Protein 5VAP (pdb70)

Radius of gyration: 19.59 Å; Cα contacts (8 Å, |Δi|>4): 249; chains: 4; bounding box: 60×43×43 Å

GO terms:
  GO:0042802 identical protein binding (F, IPI)

Foldseek 3Di:
DDPVVLLVVLVVVLPDDCVDDDPVVLLVLLVSLLVLLLLADPVCLLVLLVQLCVVLVHDPVCSVVSSVLSVCSNVDDPCPSSVVCSVPDDPVVSVSSSSSNSNCSVVDDRD/DDDDDDDDDDDD/DDPVVLLVVLVVPLPDDCVDPDPVVLLVLLVSLLVLLLLADPVCLLVLLVQLCVVVVHDPVCSVVLSVLSVCSNVDDPCPSSVVCSVPDDPVVSSSSSNSNSNVSVVDDRYD/DDDDDDDDDDD

CATH classification: 1.20.120.1160

Structure (mmCIF, N/CA/C/O backbone):
data_5VAP
#
_entry.id   5VAP
#
_cell.length_a   48.461
_cell.length_b   55.078
_cell.length_c   114.621
_cell.angle_alpha   90.000
_cell.angle_beta   90.000
_cell.angle_gamma   90.000
#
_symmetry.space_group_name_H-M   'P 21 21 21'
#
loop_
_entity.id
_entity.type
_entity.pdbx_description
1 polymer 'Minor nucleoprotein VP30'
2 polymer NP
3 water water
#
loop_
_atom_site.group_PDB
_atom_site.id
_atom_site.type_symbol
_atom_site.label_atom_id
_atom_site.label_alt_id
_atom_site.label_comp_id
_atom_site.label_asym_id
_atom_site.label_entity_id
_atom_site.label_seq_id
_atom_site.pdbx_PDB_ins_code
_atom_site.Cartn_x
_atom_site.Cartn_y
_atom_site.Cartn_z
_atom_site.occupancy
_atom_site.B_iso_or_equiv
_atom_site.auth_seq_id
_atom_site.auth_comp_id
_atom_site.auth_asym_id
_atom_site.auth_atom_id
_atom_site.pdbx_PDB_model_num
ATOM 1 N N . ILE A 1 1 ? 64.383 -9.178 141.080 1.00 41.23 142 ILE A N 1
ATOM 2 C CA . ILE A 1 1 ? 63.777 -7.838 141.390 1.00 42.51 142 ILE A CA 1
ATOM 3 C C . ILE A 1 1 ? 63.886 -7.528 142.904 1.00 32.05 142 ILE A C 1
ATOM 4 O O . ILE A 1 1 ? 62.892 -7.285 143.602 1.00 30.39 142 ILE A O 1
ATOM 9 N N . THR A 1 2 ? 65.123 -7.565 143.379 1.00 27.67 143 THR A N 1
ATOM 10 C CA . THR A 1 2 ? 65.448 -7.302 144.773 1.00 28.13 143 THR A CA 1
ATOM 11 C C . THR A 1 2 ? 65.770 -5.823 144.955 1.00 25.50 143 THR A C 1
ATOM 12 O O . THR A 1 2 ? 66.015 -5.107 143.984 1.00 22.51 143 THR A O 1
ATOM 16 N N . LEU A 1 3 ? 65.805 -5.387 146.210 1.00 22.38 144 LEU A N 1
ATOM 17 C CA . LEU A 1 3 ? 66.158 -4.012 146.513 1.00 24.27 144 LEU A CA 1
ATOM 18 C C . LEU A 1 3 ? 67.523 -3.665 145.933 1.00 24.16 144 LEU A C 1
ATOM 19 O O . LEU A 1 3 ? 67.700 -2.616 145.328 1.00 20.00 144 LEU A O 1
ATOM 24 N N . LEU A 1 4 ? 68.468 -4.580 146.086 1.00 23.08 145 LEU A N 1
ATOM 25 C CA . LEU A 1 4 ? 69.821 -4.359 145.607 1.00 28.29 145 LEU A CA 1
ATOM 26 C C . LEU A 1 4 ? 69.867 -4.222 144.087 1.00 24.47 145 LEU A C 1
ATOM 27 O O . LEU A 1 4 ? 70.493 -3.293 143.564 1.00 23.56 145 LEU A O 1
ATOM 32 N N . THR A 1 5 ? 69.170 -5.101 143.376 1.00 22.74 146 THR A N 1
ATOM 33 C CA . THR A 1 5 ? 69.157 -5.043 141.902 1.00 24.94 146 THR A CA 1
ATOM 34 C C . THR A 1 5 ? 68.476 -3.774 141.418 1.00 20.48 146 THR A C 1
ATOM 35 O O . THR A 1 5 ? 68.935 -3.148 140.463 1.00 19.84 146 THR A O 1
ATOM 39 N N . LEU A 1 6 ? 67.397 -3.392 142.083 1.00 17.91 147 LEU A N 1
ATOM 40 C CA . LEU A 1 6 ? 66.687 -2.158 141.742 1.00 20.48 147 LEU A CA 1
ATOM 41 C C . LEU A 1 6 ? 67.584 -0.932 141.832 1.00 18.23 147 LEU A C 1
ATOM 42 O O . LEU A 1 6 ? 67.624 -0.122 140.916 1.00 17.29 147 LEU A O 1
ATOM 47 N N . ILE A 1 7 ? 68.315 -0.811 142.939 1.00 19.75 148 ILE A N 1
ATOM 48 C CA . ILE A 1 7 ? 69.183 0.344 143.152 1.00 22.08 148 ILE A CA 1
ATOM 49 C C . ILE A 1 7 ? 70.348 0.351 142.166 1.00 20.58 148 ILE A C 1
ATOM 50 O O . ILE A 1 7 ? 70.662 1.405 141.613 1.00 20.80 148 ILE A O 1
ATOM 55 N N . LYS A 1 8 ? 70.981 -0.805 141.949 1.00 21.84 149 LYS A N 1
ATOM 56 C CA . LYS A 1 8 ? 72.092 -0.885 141.001 1.00 24.84 149 LYS A CA 1
ATOM 57 C C . LYS A 1 8 ? 71.645 -0.560 139.569 1.00 21.25 149 LYS A C 1
ATOM 58 O O . LYS A 1 8 ? 72.348 0.141 138.824 1.00 20.21 149 LYS A O 1
ATOM 64 N N . THR A 1 9 ? 70.467 -1.058 139.197 1.00 19.01 150 THR A N 1
ATOM 65 C CA . THR A 1 9 ? 69.909 -0.794 137.882 1.00 17.91 150 THR A CA 1
ATOM 66 C C . THR A 1 9 ? 69.586 0.700 137.716 1.00 16.53 150 THR A C 1
ATOM 67 O O . THR A 1 9 ? 69.946 1.296 136.703 1.00 16.32 150 THR A O 1
ATOM 71 N N . ALA A 1 10 ? 68.966 1.302 138.725 1.00 14.99 151 ALA A N 1
ATOM 72 C CA . ALA A 1 10 ? 68.674 2.750 138.694 1.00 15.03 151 ALA A CA 1
ATOM 73 C C . ALA A 1 10 ? 69.951 3.581 138.606 1.00 16.93 151 ALA A C 1
ATOM 74 O O . ALA A 1 10 ? 70.017 4.529 137.819 1.00 16.53 151 ALA A O 1
ATOM 76 N N . GLU A 1 11 ? 70.969 3.227 139.398 1.00 19.91 152 GLU A N 1
ATOM 77 C CA . GLU A 1 11 ? 72.272 3.928 139.299 1.00 22.08 152 GLU A CA 1
ATOM 78 C C . GLU A 1 11 ? 72.869 3.861 137.899 1.00 22.76 152 GLU A C 1
ATOM 79 O O . GLU A 1 11 ? 73.394 4.869 137.387 1.00 23.55 152 GLU A O 1
ATOM 85 N N . HIS A 1 12 ? 72.824 2.668 137.300 1.00 20.18 153 HIS A N 1
ATOM 86 C CA . HIS A 1 12 ? 73.380 2.478 135.973 1.00 21.01 153 HIS A CA 1
ATOM 87 C C . HIS A 1 12 ? 72.662 3.360 134.938 1.00 21.08 153 HIS A C 1
ATOM 88 O O . HIS A 1 12 ? 73.308 4.088 134.172 1.00 21.98 153 HIS A O 1
ATOM 95 N N . TRP A 1 13 ? 71.343 3.299 134.929 1.00 17.64 154 TRP A N 1
ATOM 96 C CA . TRP A 1 13 ? 70.566 4.002 133.902 1.00 17.24 154 TRP A CA 1
ATOM 97 C C . TRP A 1 13 ? 70.370 5.491 134.146 1.00 16.79 154 TRP A C 1
ATOM 98 O O . TRP A 1 13 ? 70.190 6.237 133.161 1.00 17.27 154 TRP A O 1
ATOM 109 N N . ALA A 1 14 ? 70.487 5.946 135.410 1.00 14.77 155 ALA A N 1
ATOM 110 C CA . ALA A 1 14 ? 70.489 7.381 135.720 1.00 14.68 155 ALA A CA 1
ATOM 111 C C . ALA A 1 14 ? 71.580 8.160 134.938 1.00 17.18 155 ALA A C 1
ATOM 112 O O . ALA A 1 14 ? 71.346 9.271 134.466 1.00 14.75 155 ALA A O 1
ATOM 114 N N . ARG A 1 15 ? 72.709 7.490 134.720 1.00 16.25 156 ARG A N 1
ATOM 115 C CA . ARG A 1 15 ? 73.864 8.058 134.072 1.00 19.82 156 ARG A CA 1
ATOM 116 C C . ARG A 1 15 ? 74.014 7.761 132.573 1.00 20.83 156 ARG A C 1
ATOM 117 O O . ARG A 1 15 ? 75.020 8.133 131.963 1.00 18.76 156 ARG A O 1
ATOM 125 N N . GLN A 1 16 ? 73.019 7.147 131.962 1.00 17.59 157 GLN A N 1
ATOM 126 C CA . GLN A 1 16 ? 73.014 6.875 130.523 1.00 17.98 157 GLN A CA 1
ATOM 127 C C . GLN A 1 16 ? 72.290 7.934 129.710 1.00 19.16 157 GLN A C 1
ATOM 128 O O . GLN A 1 16 ? 71.330 8.571 130.189 1.00 18.50 157 GLN A O 1
ATOM 134 N N . ASP A 1 17 ? 72.766 8.120 128.482 1.00 19.89 158 ASP A N 1
ATOM 135 C CA . ASP A 1 17 ? 72.037 8.840 127.455 1.00 20.81 158 ASP A CA 1
ATOM 136 C C . ASP A 1 17 ? 71.012 7.858 126.873 1.00 21.02 158 ASP A C 1
ATOM 137 O O . ASP A 1 17 ? 71.380 6.871 126.244 1.00 18.00 158 ASP A O 1
ATOM 142 N N . ILE A 1 18 ? 69.728 8.127 127.084 1.00 20.15 159 ILE A N 1
ATOM 143 C CA . ILE A 1 18 ? 68.661 7.210 126.659 1.00 18.99 159 ILE A CA 1
ATOM 144 C C . ILE A 1 18 ? 67.850 7.759 125.511 1.00 19.72 159 ILE A C 1
ATOM 145 O O . ILE A 1 18 ? 66.860 7.150 125.107 1.00 18.36 159 ILE A O 1
ATOM 150 N N . ARG A 1 19 ? 68.324 8.868 124.942 1.00 24.38 160 ARG A N 1
ATOM 151 C CA . ARG A 1 19 ? 67.632 9.563 123.847 1.00 25.21 160 ARG A CA 1
ATOM 152 C C . ARG A 1 19 ? 67.386 8.643 122.657 1.00 34.21 160 ARG A C 1
ATOM 153 O O . ARG A 1 19 ? 66.313 8.731 122.021 1.00 31.48 160 ARG A O 1
ATOM 161 N N . THR A 1 20 ? 68.341 7.739 122.374 1.00 26.90 161 THR A N 1
ATOM 162 C CA . THR A 1 20 ? 68.199 6.797 121.245 1.00 28.20 161 THR A CA 1
ATOM 163 C C . THR A 1 20 ? 67.980 5.339 121.624 1.00 30.15 161 THR A C 1
ATOM 164 O O . THR A 1 20 ? 68.083 4.474 120.749 1.00 25.24 161 THR A O 1
ATOM 168 N N . ILE A 1 21 ? 67.635 5.015 122.874 1.00 24.96 162 ILE A N 1
ATOM 169 C CA . ILE A 1 21 ? 67.488 3.593 123.203 1.00 25.54 162 ILE A CA 1
ATOM 170 C C . ILE A 1 21 ? 66.234 2.968 122.589 1.00 23.42 162 ILE A C 1
ATOM 171 O O . ILE A 1 21 ? 65.285 3.653 122.187 1.00 21.64 162 ILE A O 1
ATOM 176 N N . GLU A 1 22 ? 66.300 1.647 122.510 1.00 20.81 163 GLU A N 1
ATOM 177 C CA . GLU A 1 22 ? 65.264 0.783 121.984 1.00 27.71 163 GLU A CA 1
ATOM 178 C C . GLU A 1 22 ? 64.007 0.839 122.875 1.00 23.65 163 GLU A C 1
ATOM 179 O O . GLU A 1 22 ? 64.118 0.912 124.109 1.00 20.78 163 GLU A O 1
ATOM 185 N N . ASP A 1 23 ? 62.832 0.816 122.234 1.00 23.69 164 ASP A N 1
ATOM 186 C CA . ASP A 1 23 ? 61.533 0.828 122.955 1.00 24.36 164 ASP A CA 1
ATOM 187 C C . ASP A 1 23 ? 61.387 -0.213 124.058 1.00 21.91 164 ASP A C 1
ATOM 188 O O . ASP A 1 23 ? 60.856 0.108 125.124 1.00 21.47 164 ASP A O 1
ATOM 193 N N . SER A 1 24 ? 61.810 -1.446 123.791 1.00 24.51 165 SER A N 1
ATOM 194 C CA . SER A 1 24 ? 61.738 -2.514 124.786 1.00 26.49 165 SER A CA 1
ATOM 195 C C . SER A 1 24 ? 62.477 -2.127 126.078 1.00 25.11 165 SER A C 1
ATOM 196 O O . SER A 1 24 ? 61.986 -2.380 127.169 1.00 23.28 165 SER A O 1
ATOM 199 N N . LYS A 1 25 ? 63.645 -1.505 125.934 1.00 23.39 166 LYS A N 1
ATOM 200 C CA . LYS A 1 25 ? 64.422 -1.067 127.085 1.00 21.42 166 LYS A CA 1
ATOM 201 C C . LYS A 1 25 ? 63.765 0.145 127.747 1.00 18.79 166 LYS A C 1
ATOM 202 O O . LYS A 1 25 ? 63.683 0.207 128.991 1.00 17.10 166 LYS A O 1
ATOM 208 N N . LEU A 1 26 ? 63.262 1.086 126.931 1.00 17.43 167 LEU A N 1
ATOM 209 C CA . LEU A 1 26 ? 62.556 2.242 127.483 1.00 16.37 167 LEU A CA 1
ATOM 210 C C . LEU A 1 26 ? 61.321 1.822 128.303 1.00 15.75 167 LEU A C 1
ATOM 211 O O . LEU A 1 26 ? 61.055 2.380 129.357 1.00 13.62 167 LEU A O 1
ATOM 216 N N . ARG A 1 27 ? 60.596 0.831 127.798 1.00 16.04 168 ARG A N 1
ATOM 217 C CA . ARG A 1 27 ? 59.431 0.267 128.483 1.00 15.67 168 ARG A CA 1
ATOM 218 C C . ARG A 1 27 ? 59.803 -0.354 129.823 1.00 15.22 168 ARG A C 1
ATOM 219 O O . ARG A 1 27 ? 59.069 -0.210 130.797 1.00 15.80 168 ARG A O 1
ATOM 227 N N . ALA A 1 28 ? 60.932 -1.042 129.860 1.00 15.57 169 ALA A N 1
ATOM 228 C CA . ALA A 1 28 ? 61.419 -1.667 131.082 1.00 15.73 169 ALA A CA 1
ATOM 229 C C . ALA A 1 28 ? 61.865 -0.598 132.072 1.00 14.92 169 ALA A C 1
ATOM 230 O O . ALA A 1 28 ? 61.663 -0.770 133.283 1.00 14.51 169 ALA A O 1
ATOM 232 N N . LEU A 1 29 ? 62.456 0.504 131.574 1.00 13.53 170 LEU A N 1
ATOM 233 C CA . LEU A 1 29 ? 62.817 1.618 132.453 1.00 13.40 170 LEU A CA 1
ATOM 234 C C . LEU A 1 29 ? 61.578 2.268 133.061 1.00 12.89 170 LEU A C 1
ATOM 235 O O . LEU A 1 29 ? 61.609 2.711 134.209 1.00 12.34 170 LEU A O 1
ATOM 240 N N . LEU A 1 30 ? 60.492 2.332 132.306 1.00 11.30 171 LEU A N 1
ATOM 241 C CA . LEU A 1 30 ? 59.251 2.851 132.893 1.00 12.12 171 LEU A CA 1
ATOM 242 C C . LEU A 1 30 ? 58.803 1.969 134.061 1.00 11.62 171 LEU A C 1
ATOM 243 O O . LEU A 1 30 ? 58.419 2.489 135.117 1.00 11.49 171 LEU A O 1
ATOM 248 N N . THR A 1 31 ? 58.830 0.649 133.865 1.00 11.81 172 THR A N 1
ATOM 249 C CA . THR A 1 31 ? 58.520 -0.296 134.948 1.00 12.98 172 THR A CA 1
ATOM 250 C C . THR A 1 31 ? 59.438 -0.082 136.157 1.00 13.18 172 THR A C 1
ATOM 251 O O . THR A 1 31 ? 58.975 -0.081 137.290 1.00 12.55 172 THR A O 1
ATOM 255 N N . LEU A 1 32 ? 60.736 0.092 135.901 1.00 13.24 173 LEU A N 1
ATOM 256 C CA . LEU A 1 32 ? 61.702 0.383 136.947 1.00 14.17 173 LEU A CA 1
ATOM 257 C C . LEU A 1 32 ? 61.296 1.624 137.748 1.00 13.36 173 LEU A C 1
ATOM 258 O O . LEU A 1 32 ? 61.316 1.592 138.991 1.00 12.78 173 LEU A O 1
ATOM 263 N N . CYS A 1 33 ? 60.929 2.704 137.046 1.00 12.26 174 CYS A N 1
ATOM 264 C CA . CYS A 1 33 ? 60.471 3.897 137.725 1.00 12.17 174 CYS A CA 1
ATOM 265 C C . CYS A 1 33 ? 59.214 3.635 138.565 1.00 11.60 174 CYS A C 1
ATOM 266 O O . CYS A 1 33 ? 59.086 4.155 139.668 1.00 11.71 174 CYS A O 1
ATOM 269 N N . ALA A 1 34 ? 58.282 2.854 138.026 1.00 11.26 175 ALA A N 1
ATOM 270 C CA . ALA A 1 34 ? 57.042 2.559 138.757 1.00 11.71 175 ALA A CA 1
ATOM 271 C C . ALA A 1 34 ? 57.347 1.802 140.079 1.00 11.92 175 ALA A C 1
ATOM 272 O O . ALA A 1 34 ? 56.842 2.159 141.149 1.00 11.30 175 ALA A O 1
ATOM 274 N N . VAL A 1 35 ? 58.180 0.775 139.970 1.00 12.14 176 VAL A N 1
ATOM 275 C CA . VAL A 1 35 ? 58.582 -0.010 141.136 1.00 13.36 176 VAL A CA 1
ATOM 276 C C . VAL A 1 35 ? 59.296 0.876 142.164 1.00 12.84 176 VAL A C 1
ATOM 277 O O . VAL A 1 35 ? 59.015 0.800 143.365 1.00 13.09 176 VAL A O 1
ATOM 281 N N A MET A 1 36 ? 60.198 1.731 141.689 0.50 15.12 177 MET A N 1
ATOM 282 N N B MET A 1 36 ? 60.200 1.730 141.688 0.50 15.36 177 MET A N 1
ATOM 283 C CA A MET A 1 36 ? 60.949 2.599 142.579 0.50 15.89 177 MET A CA 1
ATOM 284 C CA B MET A 1 36 ? 60.958 2.599 142.574 0.50 16.37 177 MET A CA 1
ATOM 285 C C A MET A 1 36 ? 60.084 3.676 143.242 0.50 14.95 177 MET A C 1
ATOM 286 C C B MET A 1 36 ? 60.085 3.676 143.239 0.50 15.70 177 MET A C 1
ATOM 287 O O A MET A 1 36 ? 60.323 4.027 144.397 0.50 15.04 177 MET A O 1
ATOM 288 O O B MET A 1 36 ? 60.322 4.027 144.396 0.50 15.73 177 MET A O 1
ATOM 297 N N A THR A 1 37 ? 59.082 4.184 142.534 0.50 14.19 178 THR A N 1
ATOM 298 N N B THR A 1 37 ? 59.079 4.184 142.530 0.50 15.24 178 THR A N 1
ATOM 299 C CA A THR A 1 37 ? 58.139 5.126 143.136 0.50 14.59 178 THR A CA 1
ATOM 300 C CA B THR A 1 37 ? 58.136 5.126 143.138 0.50 16.10 178 THR A CA 1
ATOM 301 C C A THR A 1 37 ? 57.431 4.507 144.344 0.50 15.08 178 THR A C 1
ATOM 302 C C B THR A 1 37 ? 57.434 4.507 144.346 0.50 15.99 178 THR A C 1
ATOM 303 O O A THR A 1 37 ? 57.178 5.191 145.331 0.50 15.78 178 THR A O 1
ATOM 304 O O B THR A 1 37 ? 57.178 5.191 145.331 0.50 16.62 178 THR A O 1
ATOM 311 N N . ARG A 1 38 ? 57.154 3.210 144.270 1.00 14.99 179 ARG A N 1
ATOM 312 C CA . ARG A 1 38 ? 56.501 2.473 145.362 1.00 15.80 179 ARG A C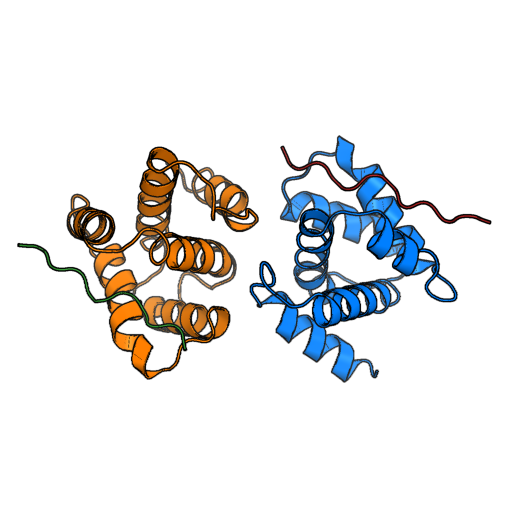A 1
ATOM 313 C C . ARG A 1 38 ? 57.434 2.189 146.548 1.00 16.44 179 ARG A C 1
ATOM 314 O O . ARG A 1 38 ? 56.966 1.710 147.580 1.00 17.30 179 ARG A O 1
ATOM 322 N N . LYS A 1 39 ? 58.722 2.512 146.421 1.00 15.81 180 LYS A N 1
ATOM 323 C CA . LYS A 1 39 ? 59.639 2.542 147.561 1.00 16.83 180 LYS A CA 1
ATOM 324 C C . LYS A 1 39 ? 59.620 3.863 148.342 1.00 17.86 180 LYS A C 1
ATOM 325 O O . LYS A 1 39 ? 60.378 4.012 149.306 1.00 18.37 180 LYS A O 1
ATOM 331 N N . PHE A 1 40 ? 58.784 4.810 147.928 1.00 16.66 181 PHE A N 1
ATOM 332 C CA . PHE A 1 40 ? 58.569 6.061 148.649 1.00 18.07 181 PHE A CA 1
ATOM 333 C C . PHE A 1 40 ? 57.235 5.966 149.376 1.00 18.72 181 PHE A C 1
ATOM 334 O O . PHE A 1 40 ? 56.293 5.402 148.855 1.00 20.25 181 PHE A O 1
ATOM 342 N N . SER A 1 41 ? 57.164 6.480 150.597 1.00 20.64 182 SER A N 1
ATOM 343 C CA . SER A 1 41 ? 55.877 6.598 151.274 1.00 24.50 182 SER A CA 1
ATOM 344 C C . SER A 1 41 ? 55.049 7.694 150.592 1.00 25.80 182 SER A C 1
ATOM 345 O O . SER A 1 41 ? 55.625 8.630 149.990 1.00 23.11 182 SER A O 1
ATOM 348 N N . LYS A 1 42 ? 53.717 7.591 150.684 1.00 26.09 183 LYS A N 1
ATOM 349 C CA . LYS A 1 42 ? 52.814 8.636 150.174 1.00 27.80 183 LYS A CA 1
ATOM 350 C C . LYS A 1 42 ? 53.213 10.034 150.623 1.00 27.92 183 LYS A C 1
ATOM 351 O O . LYS A 1 42 ? 53.065 10.997 149.856 1.00 24.06 183 LYS A O 1
ATOM 357 N N . SER A 1 43 ? 53.684 10.133 151.869 1.00 27.23 184 SER A N 1
ATOM 358 C CA . SER A 1 43 ? 54.076 11.407 152.451 1.00 29.75 184 SER A CA 1
ATOM 359 C C . SER A 1 43 ? 55.208 12.115 151.703 1.00 25.90 184 SER A C 1
ATOM 360 O O . SER A 1 43 ? 55.353 13.332 151.851 1.00 25.94 184 SER A O 1
ATOM 363 N N . GLN A 1 44 ? 56.008 11.364 150.935 1.00 20.33 185 GLN A N 1
ATOM 364 C CA . GLN A 1 44 ? 57.158 11.905 150.232 1.00 20.31 185 GLN A CA 1
ATOM 365 C C . GLN A 1 44 ? 56.882 12.244 148.781 1.00 18.68 185 GLN A C 1
ATOM 366 O O . GLN A 1 44 ? 57.764 12.780 148.126 1.00 16.43 185 GLN A O 1
ATOM 372 N N . LEU A 1 45 ? 55.673 11.967 148.294 1.00 18.64 186 LEU A N 1
ATOM 373 C CA . LEU A 1 45 ? 55.380 12.169 146.863 1.00 18.58 186 LEU A CA 1
ATOM 374 C C . LEU A 1 45 ? 55.391 13.653 146.495 1.00 18.59 186 LEU A C 1
ATOM 375 O O . LEU A 1 45 ? 55.847 14.004 145.399 1.00 16.48 186 LEU A O 1
ATOM 380 N N . SER A 1 46 ? 54.913 14.518 147.392 1.00 21.01 187 SER A N 1
ATOM 381 C CA . SER A 1 46 ? 54.941 15.953 147.139 1.00 22.05 187 SER A CA 1
ATOM 382 C C . SER A 1 46 ? 56.400 16.451 146.997 1.00 20.15 187 SER A C 1
ATOM 383 O O . SER A 1 46 ? 56.718 17.234 146.103 1.00 18.28 187 SER A O 1
ATOM 386 N N . LEU A 1 47 ? 57.290 15.928 147.839 1.00 19.97 188 LEU A N 1
ATOM 387 C CA . LEU A 1 47 ? 58.715 16.266 147.768 1.00 19.75 188 LEU A CA 1
ATOM 388 C C . LEU A 1 47 ? 59.340 15.731 146.484 1.00 18.21 188 LEU A C 1
ATOM 389 O O . LEU A 1 47 ? 60.130 16.417 145.847 1.00 16.55 188 LEU A O 1
ATOM 394 N N . LEU A 1 48 ? 58.981 14.512 146.105 1.00 17.40 189 LEU A N 1
ATOM 395 C CA . LEU A 1 48 ? 59.470 13.927 144.871 1.00 17.94 189 LEU A CA 1
ATOM 396 C C . LEU A 1 48 ? 59.052 14.815 143.680 1.00 16.92 189 LEU A C 1
ATOM 397 O O . LEU A 1 48 ? 59.860 15.121 142.827 1.00 16.54 189 LEU A O 1
ATOM 402 N N . CYS A 1 49 ? 57.788 15.209 143.633 1.00 16.44 190 CYS A N 1
ATOM 403 C CA . CYS A 1 49 ? 57.293 16.133 142.602 1.00 17.26 190 CYS A CA 1
ATOM 404 C C . CYS A 1 49 ? 58.047 17.467 142.592 1.00 17.62 190 CYS A C 1
ATOM 405 O O . CYS A 1 49 ? 58.507 17.910 141.537 1.00 18.40 190 CYS A O 1
ATOM 408 N N . GLU A 1 50 ? 58.184 18.080 143.760 1.00 19.67 191 GLU A N 1
ATOM 409 C CA . GLU A 1 50 ? 58.881 19.368 143.852 1.00 22.03 191 GLU A CA 1
ATOM 410 C C . GLU A 1 50 ? 60.330 19.256 143.361 1.00 19.59 191 GLU A C 1
ATOM 411 O O . GLU A 1 50 ? 60.795 20.122 142.626 1.00 18.24 191 GLU A O 1
ATOM 417 N N . THR A 1 51 ? 61.018 18.179 143.747 1.00 17.83 192 THR A N 1
ATOM 418 C CA . THR A 1 51 ? 62.407 17.956 143.351 1.00 18.00 192 THR A CA 1
ATOM 419 C C . THR A 1 51 ? 62.518 17.728 141.845 1.00 18.71 192 THR A C 1
ATOM 420 O O . THR A 1 51 ? 63.418 18.239 141.186 1.00 18.03 192 THR A O 1
ATOM 424 N N . HIS A 1 52 ? 61.564 16.990 141.285 1.00 15.14 193 HIS A N 1
ATOM 425 C CA . HIS A 1 52 ? 61.457 16.800 139.847 1.00 14.51 193 HIS A CA 1
ATOM 426 C C . HIS A 1 52 ? 61.274 18.154 139.132 1.00 13.60 193 HIS A C 1
ATOM 427 O O . HIS A 1 52 ? 62.001 18.456 138.182 1.00 14.69 193 HIS A O 1
ATOM 434 N N . LEU A 1 53 ? 60.330 18.977 139.590 1.00 15.39 194 LEU A N 1
ATOM 435 C CA . LEU A 1 53 ? 60.108 20.283 138.955 1.00 16.00 194 LEU A CA 1
ATOM 436 C C . LEU A 1 53 ? 61.357 21.148 138.985 1.00 18.22 194 LEU A C 1
ATOM 437 O O . LEU A 1 53 ? 61.708 21.766 137.971 1.00 16.53 194 LEU A O 1
ATOM 442 N N . ARG A 1 54 ? 62.025 21.183 140.144 1.00 19.87 195 ARG A N 1
ATOM 443 C CA . ARG A 1 54 ? 63.259 21.976 140.302 1.00 24.75 195 ARG A CA 1
ATOM 444 C C . ARG A 1 54 ? 64.368 21.507 139.363 1.00 21.31 195 ARG A C 1
ATOM 445 O O . ARG A 1 54 ? 64.966 22.307 138.666 1.00 19.91 195 ARG A O 1
ATOM 453 N N . ARG A 1 55 ? 64.634 20.206 139.352 1.00 20.88 196 ARG A N 1
ATOM 454 C CA . ARG A 1 55 ? 65.663 19.626 138.468 1.00 20.36 196 ARG A CA 1
ATOM 455 C C . ARG A 1 55 ? 65.401 19.924 136.995 1.00 19.45 196 ARG A C 1
ATOM 456 O O . ARG A 1 55 ? 66.324 20.204 136.243 1.00 19.89 196 ARG A O 1
ATOM 464 N N . GLU A 1 56 ? 64.136 19.865 136.602 1.00 17.26 197 GLU A N 1
ATOM 465 C CA . GLU A 1 56 ? 63.729 20.001 135.202 1.00 17.44 197 GLU A CA 1
ATOM 466 C C . GLU A 1 56 ? 63.417 21.424 134.764 1.00 18.12 197 GLU A C 1
ATOM 467 O O . GLU A 1 56 ? 63.106 21.638 133.605 1.00 19.70 197 GLU A O 1
ATOM 473 N N . GLY A 1 57 ? 63.515 22.387 135.681 1.00 21.66 198 GLY A N 1
ATOM 474 C CA . GLY A 1 57 ? 63.228 23.792 135.381 1.00 23.84 198 GLY A CA 1
ATOM 475 C C . GLY A 1 57 ? 61.775 24.055 135.033 1.00 24.40 198 GLY A C 1
ATOM 476 O O . GLY A 1 57 ? 61.478 25.002 134.306 1.00 25.74 198 GLY A O 1
ATOM 477 N N . LEU A 1 58 ? 60.871 23.216 135.543 1.00 20.92 199 LEU A N 1
ATOM 478 C CA . LEU A 1 58 ? 59.466 23.300 135.199 1.00 19.54 199 LEU A CA 1
ATOM 479 C C . LEU A 1 58 ? 58.770 24.292 136.126 1.00 21.58 199 LEU A C 1
ATOM 480 O O . LEU A 1 58 ? 59.081 24.374 137.317 1.00 22.37 199 LEU A O 1
ATOM 485 N N . GLY A 1 59 ? 57.793 25.008 135.582 1.00 21.13 200 GLY A N 1
ATOM 486 C CA . GLY A 1 59 ? 57.029 25.949 136.376 1.00 23.03 200 GLY A CA 1
ATOM 487 C C . GLY A 1 59 ? 56.099 25.245 137.332 1.00 23.69 200 GLY A C 1
ATOM 488 O O . GLY A 1 59 ? 55.778 24.062 137.153 1.00 22.18 200 GLY A O 1
ATOM 489 N N . GLN A 1 60 ? 55.663 25.972 138.353 1.00 22.40 201 GLN A N 1
ATOM 490 C CA . GLN A 1 60 ? 54.668 25.464 139.285 1.00 26.09 201 GLN A CA 1
ATOM 491 C C . GLN A 1 60 ? 53.358 25.079 138.596 1.00 23.42 201 GLN A C 1
ATOM 492 O O . GLN A 1 60 ? 52.640 24.215 139.103 1.00 24.49 201 GLN A O 1
ATOM 498 N N . ASP A 1 61 ? 53.063 25.682 137.438 1.00 23.58 202 ASP A N 1
ATOM 499 C CA . ASP A 1 61 ? 51.889 25.286 136.656 1.00 27.29 202 ASP A CA 1
ATOM 500 C C . ASP A 1 61 ? 51.957 23.821 136.138 1.00 23.89 202 ASP A C 1
ATOM 501 O O . ASP A 1 61 ? 50.943 23.278 135.730 1.00 24.97 202 ASP A O 1
ATOM 506 N N . GLN A 1 62 ? 53.139 23.197 136.189 1.00 20.26 203 GLN A N 1
ATOM 507 C CA . GLN A 1 62 ? 53.298 21.757 135.897 1.00 19.22 203 GLN A CA 1
ATOM 508 C C . GLN A 1 62 ? 53.305 20.830 137.125 1.00 18.64 203 GLN A C 1
ATOM 509 O O . GLN A 1 62 ? 53.482 19.594 136.977 1.00 21.00 203 GLN A O 1
ATOM 515 N N . ALA A 1 63 ? 53.085 21.387 138.323 1.00 19.41 204 ALA A N 1
ATOM 516 C CA . ALA A 1 63 ? 53.071 20.585 139.559 1.00 21.66 204 ALA A CA 1
ATOM 517 C C . ALA A 1 63 ? 51.996 19.501 139.510 1.00 19.68 204 ALA A C 1
ATOM 518 O O . ALA A 1 63 ? 52.255 18.353 139.847 1.00 20.07 204 ALA A O 1
ATOM 520 N N . GLU A 1 64 ? 50.793 19.869 139.079 1.00 17.81 205 GLU A N 1
ATOM 521 C CA . GLU A 1 64 ? 49.678 18.940 139.152 1.00 20.11 205 GLU A CA 1
ATOM 522 C C . GLU A 1 64 ? 49.891 17.666 138.301 1.00 17.87 205 GLU A C 1
ATOM 523 O O . GLU A 1 64 ? 49.676 16.563 138.805 1.00 16.76 205 GLU A O 1
ATOM 529 N N . PRO A 1 65 ? 50.317 17.809 137.021 1.00 18.22 206 PRO A N 1
ATOM 530 C CA . PRO A 1 65 ? 50.555 16.588 136.241 1.00 18.23 206 PRO A CA 1
ATOM 531 C C . PRO A 1 65 ? 51.718 15.742 136.758 1.00 15.68 206 PRO A C 1
ATOM 532 O O . PRO A 1 65 ? 51.610 14.526 136.748 1.00 14.45 206 PRO A O 1
ATOM 536 N N . VAL A 1 66 ? 52.797 16.372 137.212 1.00 14.66 207 VAL A N 1
ATOM 537 C CA . VAL A 1 66 ? 53.938 15.610 137.737 1.00 14.58 207 VAL A CA 1
ATOM 538 C C . VAL A 1 66 ? 53.500 14.845 138.993 1.00 14.56 207 VAL A C 1
ATOM 539 O O . VAL A 1 66 ? 53.768 13.640 139.110 1.00 13.92 207 VAL A O 1
ATOM 543 N N . LEU A 1 67 ? 52.811 15.529 139.902 1.00 14.18 208 LEU A N 1
ATOM 544 C CA . LEU A 1 67 ? 52.340 14.866 141.113 1.00 14.40 208 LEU A CA 1
ATOM 545 C C . LEU A 1 67 ? 51.374 13.705 140.792 1.00 13.66 208 LEU A C 1
ATOM 546 O O . LEU A 1 67 ? 51.470 12.618 141.395 1.00 13.18 208 LEU A O 1
ATOM 551 N N . GLU A 1 68 ? 50.474 13.927 139.822 1.00 13.85 209 GLU A N 1
ATOM 552 C CA . GLU A 1 68 ? 49.528 12.878 139.453 1.00 13.58 209 GLU A CA 1
ATOM 553 C C . GLU A 1 68 ? 50.236 11.588 138.983 1.00 12.22 209 GLU A C 1
ATOM 554 O O . GLU A 1 68 ? 49.846 10.480 139.333 1.00 11.98 209 GLU A O 1
ATOM 560 N N . VAL A 1 69 ? 51.282 11.743 138.193 1.00 11.64 210 VAL A N 1
ATOM 561 C CA . VAL A 1 69 ? 52.050 10.588 137.740 1.00 11.40 210 VAL A CA 1
ATOM 562 C C . VAL A 1 69 ? 52.645 9.839 138.937 1.00 11.49 210 VAL A C 1
ATOM 563 O O . VAL A 1 69 ? 52.517 8.613 139.044 1.00 11.26 210 VAL A O 1
ATOM 567 N N . TYR A 1 70 ? 53.299 10.563 139.838 1.00 11.76 211 TYR A N 1
ATOM 568 C CA . TYR A 1 70 ? 53.897 9.896 140.995 1.00 12.43 211 TYR A CA 1
ATOM 569 C C . TYR A 1 70 ? 52.851 9.219 141.880 1.00 13.10 211 TYR A C 1
ATOM 570 O O . TYR A 1 70 ? 53.040 8.055 142.296 1.00 12.90 211 TYR A O 1
ATOM 579 N N . GLN A 1 71 ? 51.738 9.918 142.121 1.00 13.63 212 GLN A N 1
ATOM 580 C CA . GLN A 1 71 ? 50.659 9.376 142.939 1.00 14.86 212 GLN A CA 1
ATOM 581 C C . GLN A 1 71 ? 50.087 8.086 142.341 1.00 14.99 212 GLN A C 1
ATOM 582 O O . GLN A 1 71 ? 49.841 7.082 143.065 1.00 14.93 212 GLN A O 1
ATOM 588 N N . ARG A 1 72 ? 49.840 8.128 141.036 1.00 13.99 213 ARG A N 1
ATOM 589 C CA . ARG A 1 72 ? 49.175 7.030 140.362 1.00 14.28 213 ARG A CA 1
ATOM 590 C C . ARG A 1 72 ? 50.075 5.872 140.016 1.00 14.38 213 ARG A C 1
ATOM 591 O O . ARG A 1 72 ? 49.597 4.742 139.923 1.00 14.78 213 ARG A O 1
ATOM 599 N N . LEU A 1 73 ? 51.376 6.123 139.839 1.00 13.72 214 LEU A N 1
ATOM 600 C CA . LEU A 1 73 ? 52.343 5.027 139.874 1.00 13.65 214 LEU A CA 1
ATOM 601 C C . LEU A 1 73 ? 52.404 4.387 141.256 1.00 14.15 214 LEU A C 1
ATOM 602 O O . LEU A 1 73 ? 52.489 3.153 141.360 1.00 14.06 214 LEU A O 1
ATOM 607 N N . HIS A 1 74 ? 52.377 5.210 142.303 1.00 14.67 215 HIS A N 1
ATOM 608 C CA . HIS A 1 74 ? 52.472 4.705 143.679 1.00 17.04 215 HIS A CA 1
ATOM 609 C C . HIS A 1 74 ? 51.305 3.783 144.023 1.00 16.90 215 HIS A C 1
ATOM 610 O O . HIS A 1 74 ? 51.507 2.745 144.642 1.00 19.24 215 HIS A O 1
ATOM 617 N N . SER A 1 75 ? 50.114 4.134 143.547 1.00 17.88 216 SER A N 1
ATOM 618 C CA . SER A 1 75 ? 48.898 3.356 143.824 1.00 19.54 216 SER A CA 1
ATOM 619 C C . SER A 1 75 ? 48.571 2.335 142.749 1.00 20.68 216 SER A C 1
ATOM 620 O O . SER A 1 75 ? 47.537 1.705 142.822 1.00 22.90 216 SER A O 1
ATOM 623 N N . ASP A 1 76 ? 49.445 2.152 141.751 1.00 18.25 217 ASP A N 1
ATOM 624 C CA . ASP A 1 76 ? 49.104 1.354 140.588 1.00 20.30 217 ASP A CA 1
ATOM 625 C C . ASP A 1 76 ? 48.917 -0.117 141.001 1.00 27.19 217 ASP A C 1
ATOM 626 O O . ASP A 1 76 ? 49.612 -0.621 141.886 1.00 28.54 217 ASP A O 1
ATOM 631 N N . LYS A 1 77 ? 47.946 -0.766 140.377 1.00 29.96 218 LYS A N 1
ATOM 632 C CA . LYS A 1 77 ? 47.702 -2.189 140.588 1.00 39.59 218 LYS A CA 1
ATOM 633 C C . LYS A 1 77 ? 47.544 -2.812 139.226 1.00 35.53 218 LYS A C 1
ATOM 634 O O . LYS A 1 77 ? 46.832 -2.289 138.359 1.00 38.98 218 LYS A O 1
ATOM 640 N N . GLY A 1 78 ? 48.274 -3.897 139.009 1.00 32.63 219 GLY A N 1
ATOM 641 C CA . GLY A 1 78 ? 48.255 -4.572 137.728 1.00 28.59 219 GLY A CA 1
ATOM 642 C C . GLY A 1 78 ? 48.860 -3.774 136.602 1.00 25.71 219 GLY A C 1
ATOM 643 O O . GLY A 1 78 ? 48.590 -4.077 135.449 1.00 26.79 219 GLY A O 1
ATOM 644 N N . GLY A 1 79 ? 49.663 -2.747 136.914 1.00 21.38 220 GLY A N 1
ATOM 645 C CA . GLY A 1 79 ? 50.329 -1.950 135.880 1.00 20.78 220 GLY A CA 1
ATOM 646 C C . GLY A 1 79 ? 49.443 -1.174 134.927 1.00 19.11 220 GLY A C 1
ATOM 647 O O . GLY A 1 79 ? 49.897 -0.791 133.862 1.00 19.07 220 GLY A O 1
ATOM 648 N N . SER A 1 80 ? 48.213 -0.895 135.342 1.00 19.74 221 SER A N 1
ATOM 649 C CA A SER A 1 80 ? 47.220 -0.225 134.499 0.50 21.09 221 SER A CA 1
ATOM 650 C CA B SER A 1 80 ? 47.219 -0.221 134.497 0.50 21.16 221 SER A CA 1
ATOM 651 C C . SER A 1 80 ? 47.585 1.232 134.171 1.00 20.58 221 SER A C 1
ATOM 652 O O . SER A 1 80 ? 47.529 1.643 133.006 1.00 18.70 221 SER A O 1
ATOM 657 N N . PHE A 1 81 ? 47.920 2.013 135.203 1.00 17.59 222 PHE A N 1
ATOM 658 C CA . PHE A 1 81 ? 48.372 3.410 135.009 1.00 16.75 222 PHE A CA 1
ATOM 659 C C . PHE A 1 81 ? 49.676 3.485 134.243 1.00 16.05 222 PHE A C 1
ATOM 660 O O . PHE A 1 81 ? 49.825 4.295 133.323 1.00 14.62 222 PHE A O 1
ATOM 668 N N . GLU A 1 82 ? 50.622 2.641 134.626 1.00 15.20 223 GLU A N 1
ATOM 669 C CA . GLU A 1 82 ? 51.894 2.528 133.934 1.00 15.55 223 GLU A CA 1
ATOM 670 C C . GLU A 1 82 ? 51.686 2.257 132.441 1.00 15.37 223 GLU A C 1
ATOM 671 O O . GLU A 1 82 ? 52.310 2.911 131.600 1.00 15.93 223 GLU A O 1
ATOM 677 N N . ALA A 1 83 ? 50.811 1.303 132.121 1.00 15.83 224 ALA A N 1
ATOM 678 C CA . ALA A 1 83 ? 50.497 0.977 130.717 1.00 16.54 224 ALA A CA 1
ATOM 679 C C . ALA A 1 83 ? 49.867 2.160 129.987 1.00 16.15 224 ALA A C 1
ATOM 680 O O . ALA A 1 83 ? 50.192 2.413 128.845 1.00 16.40 224 ALA A O 1
ATOM 682 N N . ALA A 1 84 ? 49.020 2.911 130.674 1.00 14.94 225 ALA A N 1
ATOM 683 C CA . ALA A 1 84 ? 48.410 4.132 130.107 1.00 14.34 225 ALA A CA 1
ATOM 684 C C . ALA A 1 84 ? 49.431 5.195 129.779 1.00 13.54 225 ALA A C 1
ATOM 685 O O . ALA A 1 84 ? 49.331 5.864 128.742 1.00 12.21 225 ALA A O 1
ATOM 687 N N . LEU A 1 85 ? 50.395 5.395 130.674 1.00 13.08 226 LEU A N 1
ATOM 688 C CA . LEU A 1 85 ? 51.498 6.331 130.420 1.00 14.30 226 LEU A CA 1
ATOM 689 C C . LEU A 1 85 ? 52.241 5.988 129.148 1.00 13.61 226 LEU A C 1
ATOM 690 O O . LEU A 1 85 ? 52.466 6.855 128.303 1.00 14.79 226 LEU A O 1
ATOM 695 N N . TRP A 1 86 ? 52.618 4.728 129.026 1.00 13.04 227 TRP A N 1
ATOM 696 C CA . TRP A 1 86 ? 53.338 4.227 127.858 1.00 14.12 227 TRP A CA 1
ATOM 697 C C . TRP A 1 86 ? 52.570 4.446 126.548 1.00 14.45 227 TRP A C 1
ATOM 698 O O . TRP A 1 86 ? 53.134 4.831 125.527 1.00 14.65 227 TRP A O 1
ATOM 709 N N . GLN A 1 87 ? 51.276 4.172 126.602 1.00 15.59 228 GLN A N 1
ATOM 710 C CA . GLN A 1 87 ? 50.377 4.313 125.437 1.00 15.70 228 GLN A CA 1
ATOM 711 C C . GLN A 1 87 ? 50.144 5.779 125.043 1.00 14.83 228 GLN A C 1
ATOM 712 O O . GLN A 1 87 ? 50.131 6.114 123.861 1.00 15.01 228 GLN A O 1
ATOM 718 N N . GLN A 1 88 ? 49.938 6.636 126.040 1.00 13.92 229 GLN A N 1
ATOM 719 C CA . GLN A 1 88 ? 49.371 7.965 125.803 1.00 14.28 229 GLN A CA 1
ATOM 720 C C . GLN A 1 88 ? 50.376 9.084 125.761 1.00 15.04 229 GLN A C 1
ATOM 721 O O . GLN A 1 88 ? 50.084 10.139 125.193 1.00 16.48 229 GLN A O 1
ATOM 727 N N . TRP A 1 89 ? 51.556 8.875 126.319 1.00 14.34 230 TRP A N 1
ATOM 728 C CA . TRP A 1 89 ? 52.609 9.893 126.285 1.00 14.54 230 TRP A CA 1
ATOM 729 C C . TRP A 1 89 ? 53.494 9.649 125.080 1.00 15.68 230 TRP A C 1
ATOM 730 O O . TRP A 1 89 ? 53.680 8.513 124.646 1.00 15.87 230 TRP A O 1
ATOM 741 N N . ASP A 1 90 ? 54.057 10.735 124.573 1.00 17.97 231 ASP A N 1
ATOM 742 C CA . ASP A 1 90 ? 55.073 10.674 123.536 1.00 21.54 231 ASP A CA 1
ATOM 743 C C . ASP A 1 90 ? 56.415 10.235 124.124 1.00 20.71 231 ASP A C 1
ATOM 744 O O . ASP A 1 90 ? 56.702 10.404 125.314 1.00 16.80 231 ASP A O 1
ATOM 749 N N . ARG A 1 91 ? 57.254 9.708 123.247 1.00 19.36 232 ARG A N 1
ATOM 750 C CA . ARG A 1 91 ? 58.569 9.194 123.628 1.00 18.88 232 ARG A CA 1
ATOM 751 C C . ARG A 1 91 ? 59.439 10.238 124.333 1.00 17.42 232 ARG A C 1
ATOM 752 O O . ARG A 1 91 ? 60.069 9.958 125.347 1.00 16.20 232 ARG A O 1
ATOM 760 N N . GLN A 1 92 ? 59.468 11.453 123.810 1.00 17.99 233 GLN A N 1
ATOM 761 C CA . GLN A 1 92 ? 60.307 12.486 124.435 1.00 18.79 233 GLN A CA 1
ATOM 762 C C . GLN A 1 92 ? 59.884 12.749 125.902 1.00 16.06 233 GLN A C 1
ATOM 763 O O . GLN A 1 92 ? 60.728 12.890 126.780 1.00 14.47 233 GLN A O 1
ATOM 769 N N . SER A 1 93 ? 58.579 12.824 126.143 1.00 15.22 234 SER A N 1
ATOM 770 C CA . SER A 1 93 ? 58.040 13.020 127.501 1.00 14.99 234 SER A CA 1
ATOM 771 C C . SER A 1 93 ? 58.432 11.875 128.442 1.00 14.55 234 SER A C 1
ATOM 772 O O . SER A 1 93 ? 58.836 12.109 129.594 1.00 12.85 234 SER A O 1
ATOM 775 N N . LEU A 1 94 ? 58.320 10.644 127.948 1.00 13.40 235 LEU A N 1
ATOM 776 C CA . LEU A 1 94 ? 58.724 9.464 128.734 1.00 12.96 235 LEU A CA 1
ATOM 777 C C . LEU A 1 94 ? 60.215 9.498 129.081 1.00 12.67 235 LEU A C 1
ATOM 778 O O . LEU A 1 94 ? 60.592 9.254 130.219 1.00 11.47 235 LEU A O 1
ATOM 783 N N . ILE A 1 95 ? 61.045 9.817 128.092 1.00 12.94 236 ILE A N 1
ATOM 784 C CA . ILE A 1 95 ? 62.489 9.928 128.311 1.00 13.90 236 ILE A CA 1
ATOM 785 C C . ILE A 1 95 ? 62.810 10.973 129.376 1.00 13.29 236 ILE A C 1
ATOM 786 O O . ILE A 1 95 ? 63.609 10.725 130.288 1.00 15.26 236 ILE A O 1
ATOM 791 N N . MET A 1 96 ? 62.218 12.158 129.241 1.00 13.57 237 MET A N 1
ATOM 792 C CA A MET A 1 96 ? 62.524 13.277 130.146 0.50 13.66 237 MET A CA 1
ATOM 793 C CA B MET A 1 96 ? 62.554 13.247 130.148 0.50 13.97 237 MET A CA 1
ATOM 794 C C . MET A 1 96 ? 62.129 12.915 131.580 1.00 12.90 237 MET A C 1
ATOM 795 O O . MET A 1 96 ? 62.874 13.194 132.542 1.00 12.30 237 MET A O 1
ATOM 804 N N . PHE A 1 97 ? 60.955 12.284 131.702 1.00 11.93 238 PHE A N 1
ATOM 805 C CA . PHE A 1 97 ? 60.421 11.945 133.012 1.00 11.61 238 PHE A CA 1
ATOM 806 C C . PHE A 1 97 ? 61.264 10.846 133.671 1.00 11.31 238 PHE A C 1
ATOM 807 O O . PHE A 1 97 ? 61.617 10.933 134.860 1.00 11.12 238 PHE A O 1
ATOM 815 N N . ILE A 1 98 ? 61.577 9.812 132.897 1.00 11.37 239 ILE A N 1
ATOM 816 C CA . ILE A 1 98 ? 62.376 8.699 133.399 1.00 12.20 239 ILE A CA 1
ATOM 817 C C . ILE A 1 98 ? 63.785 9.134 133.853 1.00 12.35 239 ILE A C 1
ATOM 818 O O . ILE A 1 98 ? 64.232 8.748 134.949 1.00 11.91 239 ILE A O 1
ATOM 823 N N A THR A 1 99 ? 64.474 9.925 133.027 0.50 12.61 240 THR A N 1
ATOM 824 N N B THR A 1 99 ? 64.477 9.925 133.028 0.50 13.61 240 THR A N 1
ATOM 825 C CA A THR A 1 99 ? 65.810 10.364 133.397 0.50 13.36 240 THR A CA 1
ATOM 826 C CA B THR A 1 99 ? 65.816 10.364 133.406 0.50 15.16 240 THR A CA 1
ATOM 827 C C A THR A 1 99 ? 65.768 11.225 134.658 0.50 13.29 240 THR A C 1
ATOM 828 C C B THR A 1 99 ? 65.769 11.226 134.660 0.50 14.26 240 THR A C 1
ATOM 829 O O A THR A 1 99 ? 66.591 11.051 135.568 0.50 13.65 240 THR A O 1
ATOM 830 O O B THR A 1 99 ? 66.590 11.053 135.570 0.50 14.53 240 THR A O 1
ATOM 837 N N . ALA A 1 100 ? 64.788 12.121 134.717 1.00 13.35 241 ALA A N 1
ATOM 838 C CA . ALA A 1 100 ? 64.602 12.979 135.894 1.00 13.62 241 ALA A CA 1
ATOM 839 C C . ALA A 1 100 ? 64.433 12.143 137.151 1.00 13.86 241 ALA A C 1
ATOM 840 O O . ALA A 1 100 ? 65.161 12.308 138.143 1.00 13.55 241 ALA A O 1
ATOM 842 N N . PHE A 1 101 ? 63.487 11.215 137.090 1.00 13.26 242 PHE A N 1
ATOM 843 C CA . PHE A 1 101 ? 63.182 10.405 138.263 1.00 13.07 242 PHE A CA 1
ATOM 844 C C . PHE A 1 101 ? 64.366 9.533 138.715 1.00 12.88 242 PHE A C 1
ATOM 845 O O . PHE A 1 101 ? 64.679 9.482 139.893 1.00 12.55 242 PHE A O 1
ATOM 853 N N . LEU A 1 102 ? 65.031 8.880 137.772 1.00 13.25 243 LEU A N 1
ATOM 854 C CA . LEU A 1 102 ? 66.166 8.029 138.131 1.00 13.94 243 LEU A CA 1
ATOM 855 C C . LEU A 1 102 ? 67.292 8.832 138.795 1.00 14.69 243 LEU A C 1
ATOM 856 O O . LEU A 1 102 ? 67.977 8.327 139.677 1.00 16.68 243 LEU A O 1
ATOM 861 N N . ASN A 1 103 ? 67.452 10.084 138.389 1.00 15.15 244 ASN A N 1
ATOM 862 C CA . ASN A 1 103 ? 68.468 10.947 138.993 1.00 16.52 244 ASN A CA 1
ATOM 863 C C . ASN A 1 103 ? 68.109 11.556 140.337 1.00 20.45 244 ASN A C 1
ATOM 864 O O . ASN A 1 103 ? 68.998 11.988 141.068 1.00 25.91 244 ASN A O 1
ATOM 869 N N . ILE A 1 104 ? 66.833 11.605 140.675 1.00 19.28 245 ILE A N 1
ATOM 870 C CA . ILE A 1 104 ? 66.443 12.121 141.993 1.00 20.33 245 ILE A CA 1
ATOM 871 C C . ILE A 1 104 ? 66.129 11.019 143.007 1.00 20.07 245 ILE A C 1
ATOM 872 O O . ILE A 1 104 ? 66.233 11.245 144.236 1.00 20.47 245 ILE A O 1
ATOM 877 N N . ALA A 1 105 ? 65.755 9.838 142.501 1.00 18.42 246 ALA A N 1
ATOM 878 C CA . ALA A 1 105 ? 65.150 8.792 143.347 1.00 18.33 246 ALA A CA 1
ATOM 879 C C . ALA A 1 105 ? 66.066 8.309 144.479 1.00 20.29 246 ALA A C 1
ATOM 880 O O . ALA A 1 105 ? 65.615 8.087 145.599 1.00 21.78 246 ALA A O 1
ATOM 882 N N . LEU A 1 106 ? 67.339 8.152 144.188 1.00 22.71 247 LEU A N 1
ATOM 883 C CA . LEU A 1 106 ? 68.268 7.627 145.180 1.00 29.04 247 LEU A CA 1
ATOM 884 C C . LEU A 1 106 ? 68.803 8.688 146.138 1.00 33.01 247 LEU A C 1
ATOM 885 O O . LEU A 1 106 ? 69.339 8.330 147.192 1.00 39.81 247 LEU A O 1
ATOM 890 N N . GLN A 1 107 ? 68.635 9.965 145.787 1.00 34.59 248 GLN A N 1
ATOM 891 C CA . GLN A 1 107 ? 69.106 11.091 146.604 1.00 39.07 248 GLN A CA 1
ATOM 892 C C . GLN A 1 107 ? 68.102 11.589 147.645 1.00 35.94 248 GLN A C 1
ATOM 893 O O . GLN A 1 107 ? 68.505 12.262 148.592 1.00 31.48 248 GLN A O 1
ATOM 899 N N . LEU A 1 108 ? 66.818 11.244 147.499 1.00 31.37 249 LEU A N 1
ATOM 900 C CA . LEU A 1 108 ? 65.759 11.775 148.363 1.00 29.54 249 LEU A CA 1
ATOM 901 C C . LEU A 1 108 ? 65.399 10.829 149.503 1.00 31.76 249 LEU A C 1
ATOM 902 O O . LEU A 1 108 ? 65.376 9.625 149.301 1.00 30.38 249 LEU A O 1
ATOM 907 N N . PRO A 1 109 ? 65.075 11.368 150.697 1.00 31.82 250 PRO A N 1
ATOM 908 C CA . PRO A 1 109 ? 64.546 10.495 151.756 1.00 34.24 250 PRO A CA 1
ATOM 909 C C . PRO A 1 109 ? 63.259 9.791 151.309 1.00 31.90 250 PRO A C 1
ATOM 910 O O . PRO A 1 109 ? 62.369 10.446 150.748 1.00 25.93 250 PRO A O 1
ATOM 914 N N . CYS A 1 110 ? 63.170 8.476 151.541 1.00 26.97 251 CYS A N 1
ATOM 915 C CA . CYS A 1 110 ? 62.019 7.728 151.044 1.00 28.17 251 CYS A CA 1
ATOM 916 C C . CYS A 1 110 ? 60.859 7.595 152.053 1.00 28.74 251 CYS A C 1
ATOM 917 O O . CYS A 1 110 ? 59.785 7.163 151.648 1.00 26.07 251 CYS A O 1
ATOM 920 N N . GLU A 1 111 ? 61.027 8.003 153.323 1.00 27.48 252 GLU A N 1
ATOM 921 C CA . GLU A 1 111 ? 59.919 8.002 154.317 1.00 30.03 252 GLU A CA 1
ATOM 922 C C . GLU A 1 111 ? 59.729 9.382 154.911 1.00 32.90 252 GLU A C 1
ATOM 923 O O . GLU A 1 111 ? 60.706 10.040 155.238 1.00 40.96 252 GLU A O 1
ATOM 929 N N . THR B 2 1 ? 36.729 2.566 133.657 1.00 60.78 601 THR D N 1
ATOM 930 C CA . THR B 2 1 ? 37.286 1.368 132.954 1.00 56.78 601 THR D CA 1
ATOM 931 C C . THR B 2 1 ? 38.503 1.718 132.088 1.00 45.56 601 THR D C 1
ATOM 932 O O . THR B 2 1 ? 39.534 1.062 132.220 1.00 51.85 601 THR D O 1
ATOM 936 N N . PRO B 2 2 ? 38.394 2.740 131.202 1.00 33.59 602 PRO D N 1
ATOM 937 C CA . PRO B 2 2 ? 39.644 3.248 130.607 1.00 28.56 602 PRO D CA 1
ATOM 938 C C . PRO B 2 2 ? 40.472 4.007 131.638 1.00 23.45 602 PRO D C 1
ATOM 939 O O . PRO B 2 2 ? 39.924 4.661 132.520 1.00 26.10 602 PRO D O 1
ATOM 943 N N . THR B 2 3 ? 41.790 3.880 131.531 1.00 23.84 603 THR D N 1
ATOM 944 C CA . THR B 2 3 ? 42.742 4.580 132.366 1.00 20.69 603 THR D CA 1
ATOM 945 C C . THR B 2 3 ? 43.375 5.685 131.510 1.00 19.37 603 THR D C 1
ATOM 946 O O . THR B 2 3 ? 43.850 5.425 130.398 1.00 17.16 603 THR D O 1
ATOM 950 N N . VAL B 2 4 ? 43.342 6.918 132.021 1.00 17.55 604 VAL D N 1
ATOM 951 C CA . VAL B 2 4 ? 43.870 8.057 131.313 1.00 16.58 604 VAL D CA 1
ATOM 952 C C . VAL B 2 4 ? 45.017 8.706 132.123 1.00 15.89 604 VAL D C 1
ATOM 953 O O . VAL B 2 4 ? 44.858 9.044 133.281 1.00 15.52 604 VAL D O 1
ATOM 957 N N . ALA B 2 5 ? 46.172 8.849 131.489 1.00 15.21 605 ALA D N 1
ATOM 958 C CA . ALA B 2 5 ? 47.288 9.576 132.079 1.00 15.29 605 ALA D CA 1
ATOM 959 C C . ALA B 2 5 ? 47.048 11.090 132.039 1.00 15.75 605 ALA D C 1
ATOM 960 O O . ALA B 2 5 ? 46.326 11.604 131.135 1.00 15.68 605 ALA D O 1
ATOM 962 N N . PRO B 2 6 ? 47.678 11.837 132.984 1.00 16.32 606 PRO D N 1
ATOM 963 C CA . PRO B 2 6 ? 47.574 13.288 132.880 1.00 16.81 606 PRO D CA 1
ATOM 964 C C . PRO B 2 6 ? 48.374 13.751 131.671 1.00 17.34 606 PRO D C 1
ATOM 965 O O . PRO B 2 6 ? 49.186 12.975 131.134 1.00 15.29 606 PRO D O 1
ATOM 969 N N . PRO B 2 7 ? 48.152 14.996 131.239 1.00 18.45 607 PRO D N 1
ATOM 970 C CA . PRO B 2 7 ? 48.974 15.529 130.162 1.00 19.15 607 PRO D CA 1
ATOM 971 C C . PRO B 2 7 ? 50.405 15.593 130.619 1.00 18.80 607 PRO D C 1
ATOM 972 O O . PRO B 2 7 ? 50.658 15.852 131.794 1.00 18.42 607 PRO D O 1
ATOM 976 N N . ALA B 2 8 ? 51.328 15.296 129.712 1.00 17.71 608 ALA D N 1
ATOM 977 C CA . ALA B 2 8 ? 52.723 15.321 130.048 1.00 17.45 608 ALA D CA 1
ATOM 978 C C . ALA B 2 8 ? 53.163 16.749 130.444 1.00 16.54 608 ALA D C 1
ATOM 979 O O . ALA B 2 8 ? 52.576 17.736 129.986 1.00 16.54 608 ALA D O 1
ATOM 981 N N . PRO B 2 9 ? 54.208 16.857 131.280 1.00 16.15 609 PRO D N 1
ATOM 982 C CA . PRO B 2 9 ? 54.754 18.171 131.615 1.00 17.44 609 PRO D CA 1
ATOM 983 C C . PRO B 2 9 ? 55.199 18.967 130.377 1.00 17.43 609 PRO D C 1
ATOM 984 O O . PRO B 2 9 ? 55.747 18.404 129.448 1.00 17.70 609 PRO D O 1
ATOM 988 N N . VAL B 2 10 ? 54.922 20.259 130.384 1.00 18.80 610 VAL D N 1
A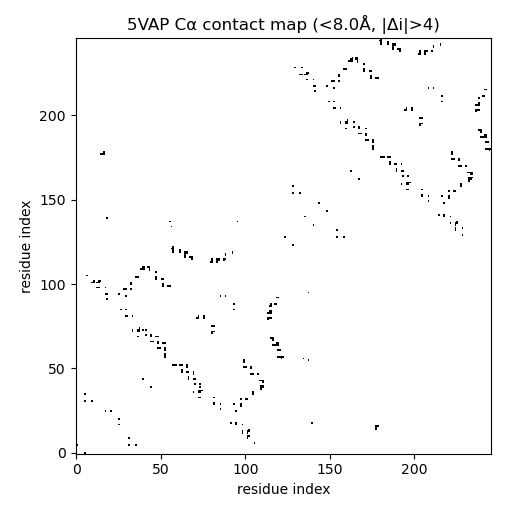TOM 989 C CA . VAL B 2 10 ? 55.276 21.156 129.290 1.00 19.39 610 VAL D CA 1
ATOM 990 C C . VAL B 2 10 ? 56.560 21.865 129.713 1.00 18.63 610 VAL D C 1
ATOM 991 O O . VAL B 2 10 ? 56.594 22.559 130.737 1.00 19.56 610 VAL D O 1
ATOM 995 N N . TYR B 2 11 ? 57.614 21.629 128.945 1.00 18.54 611 TYR D N 1
ATOM 996 C CA . TYR B 2 11 ? 58.888 22.317 129.087 1.00 21.43 611 TYR D CA 1
ATOM 997 C C . TYR B 2 11 ? 58.858 23.566 128.207 1.00 24.25 611 TYR D C 1
ATOM 998 O O . TYR B 2 11 ? 58.567 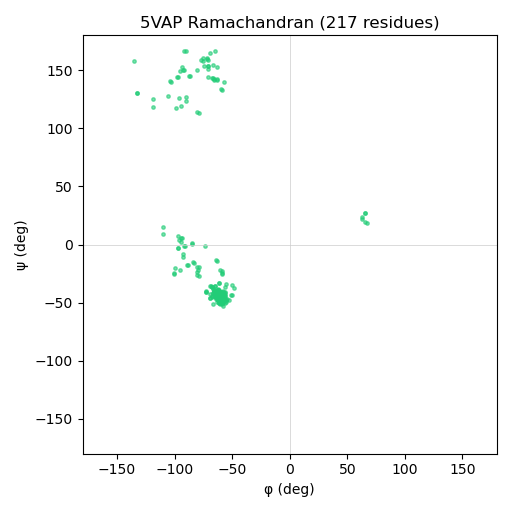23.458 127.019 1.00 25.12 611 TYR D O 1
ATOM 1007 N N . ARG B 2 12 ? 59.161 24.728 128.773 1.00 27.33 612 ARG D N 1
ATOM 1008 C CA . ARG B 2 12 ? 59.117 25.998 128.027 1.00 31.99 612 ARG D CA 1
ATOM 1009 C C . ARG B 2 12 ? 60.449 26.247 127.315 1.00 36.79 612 ARG D C 1
ATOM 1010 O O . ARG B 2 12 ? 61.512 25.974 127.890 1.00 34.26 612 ARG D O 1
ATOM 1018 N N . ILE C 1 1 ? 78.217 36.660 130.815 1.00 55.26 142 ILE B N 1
ATOM 1019 C CA . ILE C 1 1 ? 78.077 35.325 131.458 1.00 54.83 142 ILE B CA 1
ATOM 1020 C C . ILE C 1 1 ? 78.552 35.264 132.924 1.00 48.28 142 ILE B C 1
ATOM 1021 O O . ILE C 1 1 ? 79.746 35.228 133.211 1.00 45.27 142 ILE B O 1
ATOM 1026 N N . THR C 1 2 ? 77.588 35.221 133.842 1.00 43.71 143 THR B N 1
ATOM 1027 C CA . THR C 1 2 ? 77.843 34.978 135.258 1.00 38.49 143 THR B CA 1
ATOM 1028 C C . THR C 1 2 ? 77.785 33.484 135.542 1.00 36.17 143 THR B C 1
ATOM 1029 O O . THR C 1 2 ? 77.273 32.713 134.727 1.00 33.39 143 THR B O 1
ATOM 1033 N N . LEU C 1 3 ? 78.270 33.086 136.713 1.00 33.09 144 LEU B N 1
ATOM 1034 C CA . LEU C 1 3 ? 78.218 31.686 137.095 1.00 32.91 144 LEU B CA 1
ATOM 1035 C C . LEU C 1 3 ? 76.780 31.180 137.090 1.00 32.75 144 LEU B C 1
ATOM 1036 O O . LEU C 1 3 ? 76.501 30.087 136.599 1.00 33.45 144 LEU B O 1
ATOM 1041 N N . LEU C 1 4 ? 75.867 32.000 137.589 1.00 33.51 145 LEU B N 1
ATOM 1042 C CA . LEU C 1 4 ? 74.467 31.619 137.656 1.00 35.40 145 LEU B CA 1
ATOM 1043 C C . LEU C 1 4 ? 73.871 31.415 136.254 1.00 34.63 145 LEU B C 1
ATOM 1044 O O . LEU C 1 4 ? 73.218 30.398 136.002 1.00 34.58 145 LEU B O 1
ATOM 1049 N N . THR C 1 5 ? 74.146 32.338 135.340 1.00 34.81 146 THR B N 1
ATOM 1050 C CA . THR C 1 5 ? 73.612 32.229 133.981 1.00 36.80 146 THR B CA 1
ATOM 1051 C C . THR C 1 5 ? 74.214 31.036 133.253 1.00 35.81 146 THR B C 1
ATOM 1052 O O . THR C 1 5 ? 73.511 30.338 132.528 1.00 35.57 146 THR B O 1
ATOM 1056 N N A LEU C 1 6 ? 75.504 30.793 133.463 0.50 34.94 147 LEU B N 1
ATOM 1057 N N B LEU C 1 6 ? 75.513 30.806 133.448 0.50 34.98 147 LEU B N 1
ATOM 1058 C CA A LEU C 1 6 ? 76.180 29.643 132.876 0.50 34.46 147 LEU B CA 1
ATOM 1059 C CA B LEU C 1 6 ? 76.191 29.654 132.879 0.50 34.51 147 LEU B CA 1
ATOM 1060 C C A LEU C 1 6 ? 75.519 28.327 133.267 0.50 33.68 147 LEU B C 1
ATOM 1061 C C B LEU C 1 6 ? 75.516 28.339 133.262 0.50 33.70 147 LEU B C 1
ATOM 1062 O O A LEU C 1 6 ? 75.229 27.499 132.410 0.50 32.18 147 LEU B O 1
ATOM 1063 O O B LEU C 1 6 ? 75.214 27.527 132.392 0.50 32.19 147 LEU B O 1
ATOM 1072 N N . ILE C 1 7 ? 75.266 28.156 134.559 1.00 16.91 148 ILE B N 1
ATOM 1073 C CA . ILE C 1 7 ? 74.673 26.914 135.065 1.00 19.89 148 ILE B CA 1
ATOM 1074 C C . ILE C 1 7 ? 73.236 26.755 134.589 1.00 21.54 148 ILE B C 1
ATOM 1075 O O . ILE C 1 7 ? 72.846 25.662 134.179 1.00 19.24 148 ILE B O 1
ATOM 1080 N N . LYS C 1 8 ? 72.453 27.833 134.645 1.00 23.22 149 LYS B N 1
ATOM 1081 C CA . LYS C 1 8 ? 71.053 27.771 134.193 1.00 25.81 149 LYS B CA 1
ATOM 1082 C C . LYS C 1 8 ? 70.966 27.473 132.687 1.00 24.26 149 LYS B C 1
ATOM 1083 O O . LYS C 1 8 ? 70.118 26.690 132.253 1.00 19.15 149 LYS B O 1
ATOM 1089 N N . THR C 1 9 ? 71.859 28.076 131.909 1.00 18.59 150 THR B N 1
ATOM 1090 C CA . THR C 1 9 ? 71.907 27.839 130.470 1.00 18.64 150 THR B CA 1
ATOM 1091 C C . THR C 1 9 ? 72.309 26.394 130.179 1.00 17.24 150 THR B C 1
ATOM 1092 O O . THR C 1 9 ? 71.673 25.732 129.357 1.00 15.70 150 THR B O 1
ATOM 1096 N N . ALA C 1 10 ? 73.315 25.882 130.885 1.00 16.33 151 ALA B N 1
ATOM 1097 C CA . ALA C 1 10 ? 73.728 24.474 130.724 1.00 18.07 151 ALA B CA 1
ATOM 1098 C C . ALA C 1 10 ? 72.600 23.518 131.089 1.00 18.28 151 ALA B C 1
ATOM 1099 O O . ALA C 1 10 ? 72.349 22.566 130.368 1.00 17.45 151 ALA B O 1
ATOM 1101 N N . GLU C 1 11 ? 71.913 23.780 132.203 1.00 20.61 152 GLU B N 1
ATOM 1102 C CA . GLU C 1 11 ? 70.749 22.945 132.583 1.00 23.52 152 GLU B CA 1
ATOM 1103 C C . GLU C 1 11 ? 69.667 22.936 131.513 1.00 23.43 152 GLU B C 1
ATOM 1104 O O . GLU C 1 11 ? 69.100 21.891 131.210 1.00 23.66 152 GLU B O 1
ATOM 1110 N N . HIS C 1 12 ? 69.370 24.107 130.958 1.00 23.05 153 HIS B N 1
ATOM 1111 C CA . HIS C 1 12 ? 68.339 24.240 129.942 1.00 21.98 153 HIS B CA 1
ATOM 1112 C C . HIS C 1 12 ? 68.671 23.416 128.713 1.00 26.31 153 HIS B C 1
ATOM 1113 O O . HIS C 1 12 ? 67.832 22.647 128.221 1.00 25.77 153 HIS B O 1
ATOM 1120 N N . TRP C 1 13 ? 69.894 23.558 128.218 1.00 20.22 154 TRP B N 1
ATOM 1121 C CA . TRP C 1 13 ? 70.289 22.869 126.990 1.00 20.79 154 TRP B CA 1
ATOM 1122 C C . TRP C 1 13 ? 70.681 21.388 127.177 1.00 21.37 154 TRP B C 1
ATOM 1123 O O . TRP C 1 13 ? 70.571 20.630 126.252 1.00 23.70 154 TRP B O 1
ATOM 1134 N N . ALA C 1 14 ? 71.098 20.988 128.373 1.00 20.63 155 ALA B N 1
ATOM 1135 C CA . ALA C 1 14 ? 71.497 19.583 128.667 1.00 20.98 155 ALA B CA 1
ATOM 1136 C C . ALA C 1 14 ? 70.338 18.637 128.508 1.00 29.39 155 ALA B C 1
ATOM 1137 O O . ALA C 1 14 ? 70.468 17.553 127.874 1.00 25.71 155 ALA B O 1
ATOM 1139 N N . ARG C 1 15 ? 69.218 19.003 129.141 1.00 22.74 156 ARG B N 1
ATOM 1140 C CA . ARG C 1 15 ? 68.046 18.124 129.131 1.00 26.82 156 ARG B CA 1
ATOM 1141 C C . ARG C 1 15 ? 67.329 18.098 127.780 1.00 25.94 156 ARG B C 1
ATOM 1142 O O . ARG C 1 15 ? 66.348 17.365 127.653 1.00 34.57 156 ARG B O 1
ATOM 1150 N N . GLN C 1 16 ? 67.814 18.870 126.787 1.00 22.00 157 GLN B N 1
ATOM 1151 C CA . GLN C 1 16 ? 67.201 18.877 125.468 1.00 25.75 157 GLN B CA 1
ATOM 1152 C C . GLN C 1 16 ? 67.843 17.891 124.500 1.00 28.88 157 GLN B C 1
ATOM 1153 O O . GLN C 1 16 ? 69.027 17.554 124.578 1.00 27.23 157 GLN B O 1
ATOM 1159 N N . ASP C 1 17 ? 67.018 17.453 123.558 1.00 28.34 158 ASP B N 1
ATOM 1160 C CA . ASP C 1 17 ? 67.491 16.870 122.312 1.00 34.46 158 ASP B CA 1
ATOM 1161 C C . ASP C 1 17 ? 67.921 18.033 121.400 1.00 28.40 158 ASP B C 1
ATOM 1162 O O . ASP C 1 17 ? 67.102 18.806 120.997 1.00 24.91 158 ASP B O 1
ATOM 1167 N N . ILE C 1 18 ? 69.210 18.158 121.105 1.00 35.34 159 ILE B N 1
ATOM 1168 C CA . ILE C 1 18 ? 69.727 19.282 120.287 1.00 29.83 159 ILE B CA 1
ATOM 1169 C C . ILE C 1 18 ? 70.133 18.838 118.888 1.00 32.45 159 ILE B C 1
ATOM 1170 O O . ILE C 1 18 ? 70.755 19.606 118.141 1.00 25.57 159 ILE B O 1
ATOM 1175 N N A ARG C 1 19 ? 69.760 17.603 118.526 0.50 39.50 160 ARG B N 1
ATOM 1176 N N B ARG C 1 19 ? 69.751 17.615 118.535 0.50 39.44 160 ARG B N 1
ATOM 1177 C CA A ARG C 1 19 ? 70.011 17.055 117.204 0.50 40.15 160 ARG B CA 1
ATOM 1178 C CA B ARG C 1 19 ? 69.990 17.043 117.229 0.50 40.02 160 ARG B CA 1
ATOM 1179 C C A ARG C 1 19 ? 69.502 17.953 116.071 0.50 42.03 160 ARG B C 1
ATOM 1180 C C B ARG C 1 19 ? 69.499 17.933 116.080 0.50 41.77 160 ARG B C 1
ATOM 1181 O O A ARG C 1 19 ? 70.117 17.998 115.015 0.50 39.44 160 ARG B O 1
ATOM 1182 O O B ARG C 1 19 ? 70.119 17.948 115.021 0.50 38.51 160 ARG B O 1
ATOM 1197 N N . THR C 1 20 ? 68.402 18.674 116.305 1.00 40.99 161 THR B N 1
ATOM 1198 C CA . THR C 1 20 ? 67.819 19.586 115.300 1.00 38.44 161 THR B CA 1
ATOM 1199 C C . THR C 1 20 ? 68.013 21.088 115.530 1.00 36.93 161 THR B C 1
ATOM 1200 O O . THR C 1 20 ? 67.384 21.878 114.845 1.00 30.46 161 THR B O 1
ATOM 1204 N N . ILE C 1 21 ? 68.865 21.521 116.466 1.00 36.35 162 ILE B N 1
ATOM 1205 C CA . ILE C 1 21 ? 68.950 22.977 116.679 1.00 39.28 162 ILE B CA 1
ATOM 1206 C C . ILE C 1 21 ? 69.732 23.669 115.565 1.00 32.13 162 ILE B C 1
ATOM 1207 O O . ILE C 1 21 ? 70.475 23.042 114.810 1.00 29.69 162 ILE B O 1
ATOM 1212 N N . GLU C 1 22 ? 69.497 24.969 115.473 1.00 29.13 163 GLU B N 1
ATOM 1213 C CA . GLU C 1 22 ? 70.119 25.853 114.498 1.00 33.62 163 GLU B CA 1
ATOM 1214 C C . GLU C 1 22 ? 71.624 26.014 114.761 1.00 45.51 163 GLU B C 1
ATOM 1215 O O . GLU C 1 22 ? 72.040 26.060 115.903 1.00 32.52 163 GLU B O 1
ATOM 1221 N N . ASP C 1 23 ? 72.416 26.096 113.699 1.00 43.26 164 ASP B N 1
ATOM 1222 C CA . ASP C 1 23 ? 73.884 26.320 113.774 1.00 43.83 164 ASP B CA 1
ATOM 1223 C C . ASP C 1 23 ? 74.334 27.483 114.658 1.00 41.17 164 ASP B C 1
ATOM 1224 O O . ASP C 1 23 ? 75.322 27.369 115.391 1.00 35.19 164 ASP B O 1
ATOM 1229 N N . SER C 1 24 ? 73.657 28.621 114.560 1.00 36.59 165 SER B N 1
ATOM 1230 C CA . SER C 1 24 ? 73.985 29.797 115.386 1.00 38.95 165 SER B CA 1
ATOM 1231 C C . SER C 1 24 ? 73.913 29.457 116.878 1.00 36.94 165 SER B C 1
ATOM 1232 O O . SER C 1 24 ? 74.784 29.860 117.664 1.00 39.07 165 SER B O 1
ATOM 1235 N N . LYS C 1 25 ? 72.891 28.693 117.262 1.00 34.81 166 LYS B N 1
ATOM 1236 C CA . LYS C 1 25 ? 72.730 28.260 118.640 1.00 35.35 166 LYS B CA 1
ATOM 1237 C C . LYS C 1 25 ? 73.770 27.190 118.983 1.00 30.52 166 LYS B C 1
ATOM 1238 O O . LYS C 1 25 ? 74.336 27.219 120.064 1.00 27.18 166 LYS B O 1
ATOM 1244 N N . LEU C 1 26 ? 74.027 26.260 118.062 1.00 27.97 167 LEU B N 1
ATOM 1245 C CA . LEU C 1 26 ? 75.065 25.245 118.272 1.00 27.91 167 LEU B CA 1
ATOM 1246 C C . LEU C 1 26 ? 76.440 25.880 118.499 1.00 27.30 167 LEU B C 1
ATOM 1247 O O . LEU C 1 26 ? 77.186 25.406 119.346 1.00 25.04 167 LEU B O 1
ATOM 1252 N N . ARG C 1 27 ? 76.761 26.931 117.749 1.00 24.45 168 ARG B N 1
ATOM 1253 C CA . ARG C 1 27 ? 78.013 27.668 117.914 1.00 28.05 168 ARG B CA 1
ATOM 1254 C C . ARG C 1 27 ? 78.120 28.301 119.297 1.00 29.84 168 ARG B C 1
ATOM 1255 O O . ARG C 1 27 ? 79.200 28.296 119.919 1.00 26.19 168 ARG B O 1
ATOM 1263 N N . ALA C 1 28 ? 77.005 28.862 119.766 1.00 23.27 169 ALA B N 1
ATOM 1264 C CA . ALA C 1 28 ? 76.954 29.466 121.082 1.00 21.84 169 ALA B CA 1
ATOM 1265 C C . ALA C 1 28 ? 77.092 28.387 122.166 1.00 20.45 169 ALA B C 1
ATOM 1266 O O . ALA C 1 28 ? 77.725 28.640 123.199 1.00 17.84 169 ALA B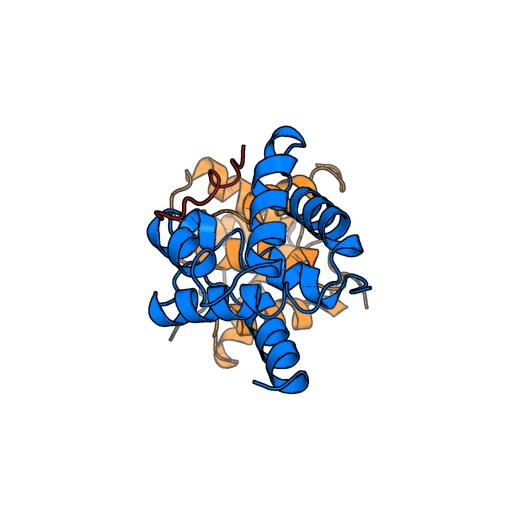 O 1
ATOM 1268 N N . LEU C 1 29 ? 76.512 27.201 121.930 1.00 17.83 170 LEU B N 1
ATOM 1269 C CA . LEU C 1 29 ? 76.667 26.085 122.862 1.00 20.01 170 LEU B CA 1
ATOM 1270 C C . LEU C 1 29 ? 78.110 25.617 122.934 1.00 17.00 170 LEU B C 1
ATOM 1271 O O . LEU C 1 29 ? 78.565 25.237 123.989 1.00 16.29 170 LEU B O 1
ATOM 1276 N N . LEU C 1 30 ? 78.830 25.651 121.826 1.00 17.95 171 LEU B N 1
ATOM 1277 C CA . LEU C 1 30 ? 80.245 25.311 121.880 1.00 17.73 171 LEU B CA 1
ATOM 1278 C C . LEU C 1 30 ? 80.996 26.292 122.784 1.00 16.30 171 LEU B C 1
ATOM 1279 O O . LEU C 1 30 ? 81.815 25.869 123.603 1.00 15.87 171 LEU B O 1
ATOM 1284 N N . THR C 1 31 ? 80.721 27.584 122.637 1.00 15.75 172 THR B N 1
ATOM 1285 C CA . THR C 1 31 ? 81.299 28.610 123.530 1.00 16.59 172 THR B CA 1
ATOM 1286 C C . THR C 1 31 ? 80.953 28.329 124.989 1.00 14.71 172 THR B C 1
ATOM 1287 O O . THR C 1 31 ? 81.815 28.403 125.851 1.00 13.55 172 THR B O 1
ATOM 1291 N N . LEU C 1 32 ? 79.685 28.003 125.245 1.00 14.67 173 LEU B N 1
ATOM 1292 C CA . LEU C 1 32 ? 79.242 27.629 126.569 1.00 14.45 173 LEU B CA 1
ATOM 1293 C C . LEU C 1 32 ? 80.051 26.472 127.134 1.00 13.51 173 LEU B C 1
ATOM 1294 O O . LEU C 1 32 ? 80.485 26.527 128.288 1.00 13.35 173 LEU B O 1
ATOM 1299 N N . CYS C 1 33 ? 80.249 25.416 126.336 1.00 13.12 174 CYS B N 1
ATOM 1300 C CA . CYS C 1 33 ? 81.054 24.284 126.773 1.00 13.57 174 CYS B CA 1
ATOM 1301 C C . CYS C 1 33 ? 82.496 24.708 127.059 1.00 12.40 174 CYS B C 1
ATOM 1302 O O . CYS C 1 33 ? 83.090 24.232 128.003 1.00 11.92 174 CYS B O 1
ATOM 1305 N N . ALA C 1 34 ? 83.059 25.575 126.235 1.00 11.85 175 ALA B N 1
ATOM 1306 C CA . ALA C 1 34 ? 84.446 26.030 126.451 1.00 12.25 175 ALA B CA 1
ATOM 1307 C C . ALA C 1 34 ? 84.573 26.786 127.777 1.00 12.20 175 ALA B C 1
ATOM 1308 O O . ALA C 1 34 ? 85.481 26.530 128.582 1.00 12.00 175 ALA B O 1
ATOM 1310 N N . VAL C 1 35 ? 83.642 27.709 128.011 1.00 12.97 176 VAL B N 1
ATOM 1311 C CA . VAL C 1 35 ? 83.618 28.477 129.260 1.00 13.45 176 VAL B CA 1
ATOM 1312 C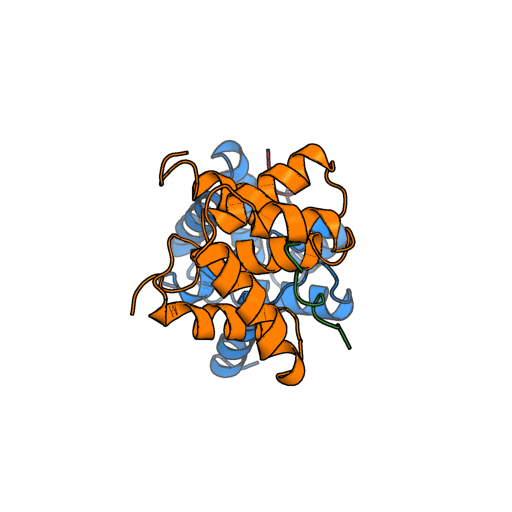 C . VAL C 1 35 ? 83.465 27.530 130.460 1.00 12.64 176 VAL B C 1
ATOM 1313 O O . VAL C 1 35 ? 84.186 27.670 131.443 1.00 11.34 176 VAL B O 1
ATOM 1317 N N . MET C 1 36 ? 82.562 26.563 130.348 0.70 12.23 177 MET B N 1
ATOM 1318 C CA A MET C 1 36 ? 82.309 25.632 131.430 0.50 12.55 177 MET B CA 1
ATOM 1319 C CA B MET C 1 36 ? 82.298 25.622 131.424 0.50 13.87 177 MET B CA 1
ATOM 1320 C C . MET C 1 36 ? 83.478 24.681 131.698 0.70 12.04 177 MET B C 1
ATOM 1321 O O . MET C 1 36 ? 83.733 24.358 132.836 0.70 10.92 177 MET B O 1
ATOM 1330 N N A THR C 1 37 ? 84.191 24.273 130.651 0.50 11.68 178 THR B N 1
ATOM 1331 N N B THR C 1 37 ? 84.204 24.242 130.667 0.50 12.64 178 THR B N 1
ATOM 1332 C CA A THR C 1 37 ? 85.396 23.464 130.832 0.50 11.67 178 THR B CA 1
ATOM 1333 C CA B THR C 1 37 ? 85.424 23.441 130.911 0.50 13.07 178 THR B CA 1
ATOM 1334 C C A THR C 1 37 ? 86.427 24.196 131.710 0.50 12.04 178 THR B C 1
ATOM 1335 C C B THR C 1 37 ? 86.449 24.206 131.745 0.50 12.80 178 THR B C 1
ATOM 1336 O O A THR C 1 37 ? 87.087 23.567 132.536 0.50 12.47 178 THR B O 1
ATOM 1337 O O B THR C 1 37 ? 87.136 23.631 132.572 0.50 13.03 178 THR B O 1
ATOM 1344 N N . ARG C 1 38 ? 86.509 25.517 131.557 1.00 12.47 179 ARG B N 1
ATOM 1345 C CA . ARG C 1 38 ? 87.429 26.343 132.340 1.00 13.89 179 ARG B CA 1
ATOM 1346 C C . ARG C 1 38 ? 86.986 26.553 133.804 1.00 14.58 179 ARG B C 1
ATOM 1347 O O . ARG C 1 38 ? 87.752 27.084 134.606 1.00 14.08 179 ARG B O 1
ATOM 1355 N N . LYS C 1 39 ? 85.783 26.092 134.155 1.00 14.80 180 LYS B N 1
ATOM 1356 C CA . LYS C 1 39 ? 85.355 25.996 135.549 1.00 15.73 180 LYS B CA 1
ATOM 1357 C C . LYS C 1 39 ? 85.799 24.707 136.257 1.00 15.86 180 LYS B C 1
ATOM 1358 O O . LYS C 1 39 ? 85.472 24.499 137.439 1.00 17.29 180 LYS B O 1
ATOM 1364 N N . PHE C 1 40 ? 86.521 23.839 135.541 1.00 16.00 181 PHE B N 1
ATOM 1365 C CA . PHE C 1 40 ? 87.107 22.627 136.118 1.00 15.80 181 PHE B CA 1
ATOM 1366 C C . PHE C 1 40 ? 88.592 22.888 136.316 1.00 16.75 181 PHE B C 1
ATOM 1367 O O . PHE C 1 40 ? 89.235 23.531 135.481 1.00 16.96 181 PHE B O 1
ATOM 1375 N N . SER C 1 41 ? 89.136 22.420 137.429 1.00 16.88 182 SER B N 1
ATOM 1376 C CA . SER C 1 41 ? 90.582 22.441 137.600 1.00 19.20 182 SER B CA 1
ATOM 1377 C C . SER C 1 41 ? 91.212 21.398 136.670 1.00 20.24 182 SER B C 1
ATOM 1378 O O . SER C 1 41 ? 90.565 20.385 136.308 1.00 18.33 182 SER B O 1
ATOM 1381 N N . LYS C 1 42 ? 92.471 21.631 136.286 1.00 20.47 183 LYS B N 1
ATOM 1382 C CA . LYS C 1 42 ? 93.238 20.649 135.496 1.00 23.10 183 LYS B CA 1
ATOM 1383 C C . LYS C 1 42 ? 93.202 19.256 136.080 1.00 21.43 183 LYS B C 1
ATOM 1384 O O . LYS C 1 42 ? 93.214 18.278 135.343 1.00 20.72 183 LYS B O 1
ATOM 1390 N N . SER C 1 43 ? 93.183 19.166 137.412 1.00 20.34 184 SER B N 1
ATOM 1391 C CA . SER C 1 43 ? 93.135 17.881 138.103 1.00 19.11 184 SER B CA 1
ATOM 1392 C C . SER C 1 43 ? 91.910 17.021 137.755 1.00 20.17 184 SER B C 1
ATOM 1393 O O . SER C 1 43 ? 91.947 15.798 137.958 1.00 19.47 184 SER B O 1
ATOM 1396 N N . GLN C 1 44 ? 90.823 17.659 137.282 1.00 16.64 185 GLN B N 1
ATOM 1397 C CA . GLN C 1 44 ? 89.590 16.960 136.987 1.00 18.03 185 GLN B CA 1
ATOM 1398 C C . GLN C 1 44 ? 89.435 16.588 135.515 1.00 16.55 185 GLN B C 1
ATOM 1399 O O . GLN C 1 44 ? 88.439 15.966 135.164 1.00 15.35 185 GLN B O 1
ATOM 1405 N N . LEU C 1 45 ? 90.380 16.981 134.657 1.00 15.89 186 LEU B N 1
ATOM 1406 C CA . LEU C 1 45 ? 90.246 16.723 133.210 1.00 16.18 186 LEU B CA 1
ATOM 1407 C C . LEU C 1 45 ? 90.162 15.234 132.856 1.00 14.32 186 LEU B C 1
ATOM 1408 O O . LEU C 1 45 ? 89.362 14.835 131.995 1.00 13.45 186 LEU B O 1
ATOM 1413 N N . SER C 1 46 ? 91.004 14.429 133.489 1.00 14.20 187 SER B N 1
ATOM 1414 C CA . SER C 1 46 ? 91.004 12.981 133.238 1.00 14.53 187 SER B CA 1
ATOM 1415 C C . SER C 1 46 ? 89.643 12.377 133.644 1.00 15.73 187 SER B C 1
ATOM 1416 O O . SER C 1 46 ? 89.111 11.541 132.912 1.00 15.49 187 SER B O 1
ATOM 1419 N N . LEU C 1 47 ? 89.067 12.853 134.756 1.00 15.84 188 LEU B N 1
ATOM 1420 C CA . LEU C 1 47 ? 87.751 12.400 135.186 1.00 18.30 188 LEU B CA 1
ATOM 1421 C C . LEU C 1 47 ? 86.650 12.826 134.221 1.00 17.17 188 LEU B C 1
ATOM 1422 O O . LEU C 1 47 ? 85.761 12.054 133.897 1.00 17.05 188 LEU B O 1
ATOM 1427 N N . LEU C 1 48 ? 86.734 14.059 133.744 1.00 16.54 189 LEU B N 1
ATOM 1428 C CA . LEU C 1 48 ? 85.799 14.566 132.756 1.00 18.10 189 LEU B CA 1
ATOM 1429 C C . LEU C 1 48 ? 85.832 13.679 131.509 1.00 17.47 189 LEU B C 1
ATOM 1430 O O . LEU C 1 48 ? 84.786 13.252 131.012 1.00 17.42 189 LEU B O 1
ATOM 1435 N N . CYS C 1 49 ? 87.036 13.408 131.021 1.00 15.27 190 CYS B N 1
ATOM 1436 C CA . CYS C 1 49 ? 87.200 12.525 129.866 1.00 16.15 190 CYS B CA 1
ATOM 1437 C C . CYS C 1 49 ? 86.647 11.118 130.112 1.00 16.20 190 CYS B C 1
ATOM 1438 O O . CYS C 1 49 ? 85.888 10.606 129.301 1.00 15.52 190 CYS B O 1
ATOM 1441 N N . GLU C 1 50 ? 87.010 10.522 131.236 1.00 20.78 191 GLU B N 1
ATOM 1442 C CA . GLU C 1 50 ? 86.533 9.169 131.577 1.00 24.44 191 GLU B CA 1
ATOM 1443 C C . GLU C 1 50 ? 85.009 9.112 131.618 1.00 22.82 191 GLU B C 1
ATOM 1444 O O . GLU C 1 50 ? 84.412 8.177 131.080 1.00 21.48 191 GLU B O 1
ATOM 1450 N N . THR C 1 51 ? 84.392 10.116 132.236 1.00 20.16 192 THR B N 1
ATOM 1451 C CA . THR C 1 51 ? 82.933 10.167 132.369 1.00 21.71 192 THR B CA 1
ATOM 1452 C C . THR C 1 51 ? 82.256 10.325 130.995 1.00 20.50 192 THR B C 1
ATOM 1453 O O . THR C 1 51 ? 81.249 9.677 130.690 1.00 20.38 192 THR B O 1
ATOM 1457 N N . HIS C 1 52 ? 82.860 11.159 130.158 1.00 19.45 193 HIS B N 1
ATOM 1458 C CA . HIS C 1 52 ? 82.438 11.315 128.766 1.00 19.07 193 HIS B CA 1
ATOM 1459 C C . HIS C 1 52 ? 82.503 9.971 128.004 1.00 19.61 193 HIS B C 1
ATOM 1460 O O . HIS C 1 52 ? 81.536 9.560 127.357 1.00 20.28 193 HIS B O 1
ATOM 1467 N N . LEU C 1 53 ? 83.636 9.283 128.087 1.00 21.18 194 LEU B N 1
ATOM 1468 C CA . LEU C 1 53 ? 83.800 8.003 127.383 1.00 22.06 194 LEU B CA 1
ATOM 1469 C C . LEU C 1 53 ? 82.771 6.988 127.849 1.00 23.13 194 LEU B C 1
ATOM 1470 O O . LEU C 1 53 ? 82.167 6.302 127.013 1.00 24.27 194 LEU B O 1
ATOM 1475 N N . ARG C 1 54 ? 82.557 6.898 129.164 1.00 26.09 195 ARG B N 1
ATOM 1476 C CA . ARG C 1 54 ? 81.553 5.966 129.733 1.00 27.89 195 ARG B CA 1
ATOM 1477 C C . ARG C 1 54 ? 80.143 6.263 129.235 1.00 28.20 195 ARG B C 1
ATOM 1478 O O . ARG C 1 54 ? 79.452 5.360 128.762 1.00 28.34 195 ARG B O 1
ATOM 1486 N N . ARG C 1 55 ? 79.721 7.519 129.337 1.00 24.34 196 ARG B N 1
ATOM 1487 C CA . ARG C 1 55 ? 78.396 7.942 128.872 1.00 23.27 196 ARG B CA 1
ATOM 1488 C C . ARG C 1 55 ? 78.161 7.622 127.399 1.00 24.33 196 ARG B C 1
ATOM 1489 O O . ARG C 1 55 ? 77.075 7.195 127.018 1.00 26.66 196 ARG B O 1
ATOM 1497 N N . GLU C 1 56 ? 79.187 7.831 126.583 1.00 24.46 197 GLU B N 1
ATOM 1498 C CA . GLU C 1 56 ? 79.090 7.712 125.141 1.00 24.81 197 GLU B CA 1
ATOM 1499 C C . GLU C 1 56 ? 79.432 6.324 124.593 1.00 27.05 197 GLU B C 1
ATOM 1500 O O . GLU C 1 56 ? 79.348 6.117 123.378 1.00 25.23 197 GLU B O 1
ATOM 1506 N N . GLY C 1 57 ? 79.796 5.384 125.467 1.00 27.02 198 GLY B N 1
ATOM 1507 C CA . GLY C 1 57 ? 80.169 4.028 125.051 1.00 30.08 198 GLY B CA 1
ATOM 1508 C C . GLY C 1 57 ? 81.437 3.967 124.209 1.00 31.89 198 GLY B C 1
ATOM 1509 O O . GLY C 1 57 ? 81.598 3.075 123.383 1.00 32.07 198 GLY B O 1
ATOM 1510 N N . LEU C 1 58 ? 82.326 4.932 124.406 1.00 26.21 199 LEU B N 1
ATOM 1511 C CA . LEU C 1 58 ? 83.541 5.040 123.610 1.00 26.94 199 LEU B CA 1
ATOM 1512 C C . LEU C 1 58 ? 84.643 4.192 124.238 1.00 23.40 199 LEU B C 1
ATOM 1513 O O . LEU C 1 58 ? 84.748 4.088 125.460 1.00 23.16 199 LEU B O 1
ATOM 1518 N N . GLY C 1 59 ? 85.480 3.605 123.405 1.00 22.98 200 GLY B N 1
ATOM 1519 C CA . GLY C 1 59 ? 86.598 2.815 123.891 1.00 23.06 200 GLY B CA 1
ATOM 1520 C C . GLY C 1 59 ? 87.674 3.684 124.518 1.00 21.96 200 GLY B C 1
ATOM 1521 O O . GLY C 1 59 ? 87.758 4.878 124.249 1.00 18.61 200 GLY B O 1
ATOM 1522 N N . GLN C 1 60 ? 88.502 3.069 125.363 1.00 21.28 201 GLN B N 1
ATOM 1523 C CA . GLN C 1 60 ? 89.655 3.742 125.931 1.00 21.33 201 GLN B CA 1
ATOM 1524 C C . GLN C 1 60 ? 90.625 4.244 124.860 1.00 21.34 201 GLN B C 1
ATOM 1525 O O . GLN C 1 60 ? 91.344 5.220 125.109 1.00 20.35 201 GLN B O 1
ATOM 1531 N N . ASP C 1 61 ? 90.622 3.628 123.674 1.00 20.20 202 ASP B N 1
ATOM 1532 C CA . ASP C 1 61 ? 91.442 4.134 122.558 1.00 24.36 202 ASP B CA 1
ATOM 1533 C C . ASP C 1 61 ? 91.015 5.544 122.070 1.00 20.82 202 ASP B C 1
ATOM 1534 O O . ASP C 1 61 ? 91.772 6.200 121.359 1.00 20.62 202 ASP B O 1
ATOM 1539 N N . GLN C 1 62 ? 89.836 6.008 122.485 1.00 19.76 203 GLN B N 1
ATOM 1540 C CA . GLN C 1 62 ? 89.392 7.384 122.242 1.00 21.54 203 GLN B CA 1
ATOM 1541 C C . GLN C 1 62 ? 89.691 8.374 123.389 1.00 21.66 203 GLN B C 1
ATOM 1542 O O . GLN C 1 62 ? 89.379 9.525 123.261 1.00 20.52 203 GLN B O 1
ATOM 1548 N N . ALA C 1 63 ? 90.347 7.923 124.460 1.00 21.09 204 ALA B N 1
ATOM 1549 C CA . ALA C 1 63 ? 90.722 8.794 125.589 1.00 19.86 204 ALA B CA 1
ATOM 1550 C C . ALA C 1 63 ? 91.579 9.953 125.155 1.00 19.05 204 ALA B C 1
ATOM 1551 O O . ALA C 1 63 ? 91.282 11.090 125.494 1.00 18.24 204 ALA B O 1
ATOM 1553 N N . GLU C 1 64 ? 92.619 9.692 124.377 1.00 18.46 205 GLU B N 1
ATOM 1554 C CA . GLU C 1 64 ? 93.559 10.738 124.032 1.00 19.97 205 GLU B CA 1
ATOM 1555 C C . GLU C 1 64 ? 92.901 11.910 123.251 1.00 21.57 205 GLU B C 1
ATOM 1556 O O . GLU C 1 64 ? 93.121 13.071 123.607 1.00 19.55 205 GLU B O 1
ATOM 1562 N N . PRO C 1 65 ? 92.121 11.622 122.184 1.00 18.76 206 PRO B N 1
ATOM 1563 C CA . PRO C 1 65 ? 91.504 12.744 121.473 1.00 18.69 206 PRO B CA 1
ATOM 1564 C C . PRO C 1 65 ? 90.429 13.476 122.285 1.00 16.03 206 PRO B C 1
ATOM 1565 O O . PRO C 1 65 ? 90.317 14.704 122.187 1.00 16.77 206 PRO B O 1
ATOM 1569 N N . VAL C 1 66 ? 89.656 12.760 123.084 1.00 16.21 207 VAL B N 1
ATOM 1570 C CA . VAL C 1 66 ? 88.606 13.418 123.890 1.00 15.78 207 VAL B CA 1
ATOM 1571 C C . VAL C 1 66 ? 89.296 14.302 124.945 1.00 15.18 207 VAL B C 1
ATOM 1572 O O . VAL C 1 66 ? 88.926 15.459 125.143 1.00 14.88 207 VAL B O 1
ATOM 1576 N N . LEU C 1 67 ? 90.309 13.763 125.599 1.00 13.79 208 LEU B N 1
ATOM 1577 C CA . LEU C 1 67 ? 91.056 14.537 126.586 1.00 14.07 208 LEU B CA 1
ATOM 1578 C C . LEU C 1 67 ? 91.720 15.769 125.942 1.00 15.10 208 LEU B C 1
ATOM 1579 O O . LEU C 1 67 ? 91.726 16.854 126.527 1.00 14.95 208 LEU B O 1
ATOM 1584 N N . GLU C 1 68 ? 92.276 15.624 124.740 1.00 15.65 209 GLU B N 1
ATOM 1585 C CA . GLU C 1 68 ? 92.878 16.762 124.051 1.00 16.07 209 GLU B CA 1
ATOM 1586 C C . GLU C 1 68 ? 91.900 17.920 123.834 1.00 15.32 209 GLU B C 1
ATOM 1587 O O . GLU C 1 68 ? 92.245 19.073 124.038 1.00 15.27 209 GLU B O 1
ATOM 1593 N N . VAL C 1 69 ? 90.668 17.607 123.465 1.00 17.99 210 VAL B N 1
ATOM 1594 C CA . VAL C 1 69 ? 89.639 18.631 123.335 1.00 17.69 210 VAL B CA 1
ATOM 1595 C C . VAL C 1 69 ? 89.436 19.370 124.678 1.00 15.38 210 VAL B C 1
ATOM 1596 O O . VAL C 1 69 ? 89.459 20.601 124.744 1.00 14.61 210 VAL B O 1
ATOM 1600 N N . TYR C 1 70 ? 89.244 18.616 125.749 1.00 14.64 211 TYR B N 1
ATOM 1601 C CA . TYR C 1 70 ? 89.000 19.242 127.054 1.00 14.20 211 TYR B CA 1
ATOM 1602 C C . TYR C 1 70 ? 90.216 20.060 127.517 1.00 14.28 211 TYR B C 1
ATOM 1603 O O . TYR C 1 70 ? 90.070 21.184 127.994 1.00 13.87 211 TYR B O 1
ATOM 1612 N N . GLN C 1 71 ? 91.411 19.510 127.340 1.00 14.25 212 GLN B N 1
ATOM 1613 C CA . GLN C 1 71 ? 92.641 20.197 127.743 1.00 15.62 212 GLN B CA 1
ATOM 1614 C C . GLN C 1 71 ? 92.837 21.499 126.966 1.00 14.98 212 GLN B C 1
ATOM 1615 O O . GLN C 1 71 ? 93.217 22.543 127.553 1.00 15.73 212 GLN B O 1
ATOM 1621 N N . ARG C 1 72 ? 92.600 21.442 125.662 1.00 15.74 213 ARG B N 1
ATOM 1622 C CA . ARG C 1 72 ? 92.832 22.598 124.801 1.00 15.78 213 ARG B CA 1
ATOM 1623 C C . ARG C 1 72 ? 91.729 23.647 124.852 1.00 15.77 213 ARG B C 1
ATOM 1624 O O . ARG C 1 72 ? 92.000 24.821 124.621 1.00 16.15 213 ARG B O 1
ATOM 1632 N N . LEU C 1 73 ? 90.506 23.240 125.163 1.00 14.82 214 LEU B N 1
ATOM 1633 C CA . LEU C 1 73 ? 89.493 24.208 125.580 1.00 15.66 214 LEU B CA 1
ATOM 1634 C C . LEU C 1 73 ? 89.879 24.873 126.914 1.00 14.67 214 LEU B C 1
ATOM 1635 O O . LEU C 1 73 ? 89.697 26.073 127.075 1.00 13.86 214 LEU B O 1
ATOM 1640 N N . HIS C 1 74 ? 90.398 24.085 127.855 1.00 14.83 215 HIS B N 1
ATOM 1641 C CA . HIS C 1 74 ? 90.756 24.594 129.178 1.00 16.15 215 HIS B CA 1
ATOM 1642 C C . HIS C 1 74 ? 91.855 25.668 129.088 1.00 17.05 215 HIS B C 1
ATOM 1643 O O . HIS C 1 74 ? 91.796 26.679 129.774 1.00 16.40 215 HIS B O 1
ATOM 1650 N N . SER C 1 75 ? 92.813 25.459 128.197 1.00 17.43 216 SER B N 1
ATOM 1651 C CA . SER C 1 75 ? 93.933 26.389 128.020 1.00 19.71 216 SER B CA 1
ATOM 1652 C C . SER C 1 75 ? 93.700 27.427 126.916 1.00 21.98 216 SER B C 1
ATOM 1653 O O . SER C 1 75 ? 94.607 28.188 126.616 1.00 21.23 216 SER B O 1
ATOM 1656 N N . ASP C 1 76 ? 92.506 27.472 126.323 1.00 18.82 217 ASP B N 1
ATOM 1657 C CA . ASP C 1 76 ? 92.279 28.275 125.137 1.00 21.37 217 ASP B CA 1
ATOM 1658 C C . ASP C 1 76 ? 92.411 29.765 125.477 1.00 27.46 217 ASP B C 1
ATOM 1659 O O . ASP C 1 76 ? 92.047 30.199 126.571 1.00 31.17 217 ASP B O 1
ATOM 1664 N N . LYS C 1 77 ? 92.969 30.525 124.549 1.00 32.61 218 LYS B N 1
ATOM 1665 C CA . LYS C 1 77 ? 93.064 31.976 124.681 1.00 37.22 218 LYS B CA 1
ATOM 1666 C C . LYS C 1 77 ? 92.590 32.575 123.373 1.00 39.07 218 LYS B C 1
ATOM 1667 O O . LYS C 1 77 ? 92.988 32.135 122.285 1.00 41.20 218 LYS B O 1
ATOM 1673 N N . GLY C 1 78 ? 91.690 33.538 123.480 1.00 36.42 219 GLY B N 1
ATOM 1674 C CA . GLY C 1 78 ? 91.107 34.166 122.314 1.00 36.96 219 GLY B CA 1
ATOM 1675 C C . GLY C 1 78 ? 90.256 33.248 121.456 1.00 36.17 219 GLY B C 1
ATOM 1676 O O . GLY C 1 78 ? 90.026 33.552 120.300 1.00 38.16 219 GLY B O 1
ATOM 1677 N N . GLY C 1 79 ? 89.793 32.126 122.009 1.00 32.48 220 GLY B N 1
ATOM 1678 C CA . GLY C 1 79 ? 88.917 31.205 121.282 1.00 32.47 220 GLY B CA 1
ATOM 1679 C C . GLY C 1 79 ? 89.487 30.541 120.040 1.00 27.91 220 GLY B C 1
ATOM 1680 O O . GLY C 1 79 ? 88.725 30.075 119.192 1.00 30.79 220 GLY B O 1
ATOM 1681 N N . SER C 1 80 ? 90.811 30.447 119.961 1.00 31.76 221 SER B N 1
ATOM 1682 C CA . SER C 1 80 ? 91.498 29.889 118.797 1.00 33.81 221 SER B CA 1
ATOM 1683 C C . SER C 1 80 ? 91.235 28.388 118.591 1.00 32.56 221 SER B C 1
ATOM 1684 O O . SER C 1 80 ? 90.893 27.949 117.461 1.00 30.34 221 SER B O 1
ATOM 1687 N N . PHE C 1 81 ? 91.436 27.601 119.655 1.00 26.32 222 PHE B N 1
ATOM 1688 C CA . PHE C 1 81 ? 91.149 26.155 119.613 1.00 23.99 222 PHE B CA 1
ATOM 1689 C C . PHE C 1 81 ? 89.658 25.879 119.377 1.00 22.16 222 PHE B C 1
ATOM 1690 O O . PHE C 1 81 ? 89.285 25.024 118.565 1.00 23.50 222 PHE B O 1
ATOM 1698 N N . GLU C 1 82 ? 88.825 26.603 120.123 1.00 26.85 223 GLU B N 1
ATOM 1699 C CA . GLU C 1 82 ? 87.383 26.536 119.971 1.00 25.84 223 GLU B CA 1
ATOM 1700 C C . GLU C 1 82 ? 86.964 26.756 118.514 1.00 25.21 223 GLU B C 1
ATOM 1701 O O . GLU C 1 82 ? 86.162 25.983 117.984 1.00 23.61 223 GLU B O 1
ATOM 1707 N N . ALA C 1 83 ? 87.511 27.796 117.889 1.00 26.54 224 ALA B N 1
ATOM 1708 C CA . ALA C 1 83 ? 87.193 28.103 116.481 1.00 30.35 224 ALA B CA 1
ATOM 1709 C C . ALA C 1 83 ? 87.633 26.959 115.540 1.00 30.48 224 ALA B C 1
ATOM 1710 O O . ALA C 1 83 ? 86.894 26.594 114.610 1.00 31.78 224 ALA B O 1
ATOM 1712 N N . ALA C 1 84 ? 88.796 26.366 115.823 1.00 30.69 225 ALA B N 1
ATOM 1713 C CA . ALA C 1 84 ? 89.279 25.224 115.057 1.00 32.55 225 ALA B CA 1
ATOM 1714 C C . ALA C 1 84 ? 88.346 23.992 115.144 1.00 37.15 225 ALA B C 1
ATOM 1715 O O . ALA C 1 84 ? 88.096 23.303 114.135 1.00 34.54 225 ALA B O 1
ATOM 1717 N N . LEU C 1 85 ? 87.874 23.709 116.358 1.00 30.24 226 LEU B N 1
ATOM 1718 C CA . LEU C 1 85 ? 86.905 22.633 116.561 1.00 30.99 226 LEU B CA 1
ATOM 1719 C C . LEU C 1 85 ? 85.663 22.799 115.709 1.00 31.48 226 LEU B C 1
ATOM 1720 O O . LEU C 1 85 ? 85.216 21.840 115.062 1.00 31.50 226 LEU B O 1
ATOM 1725 N N . TRP C 1 86 ? 85.096 24.007 115.757 1.00 30.16 227 TRP B N 1
ATOM 1726 C CA . TRP C 1 86 ? 83.885 24.346 115.019 1.00 29.85 227 TRP B CA 1
ATOM 1727 C C . TRP C 1 86 ? 84.064 24.130 113.513 1.00 38.63 227 TRP B C 1
ATOM 1728 O O . TRP C 1 86 ? 83.170 23.628 112.836 1.00 39.36 227 TRP B O 1
ATOM 1739 N N . GLN C 1 87 ? 85.217 24.542 113.007 1.00 32.34 228 GLN B N 1
ATOM 1740 C CA . GLN C 1 87 ? 85.529 24.425 111.589 1.00 37.77 228 GLN B CA 1
ATOM 1741 C C . GLN C 1 87 ? 85.808 23.004 111.127 1.00 40.46 228 GLN B C 1
ATOM 1742 O O . GLN C 1 87 ? 85.337 22.589 110.048 1.00 35.75 228 GLN B O 1
ATOM 1748 N N . GLN C 1 88 ? 86.520 22.234 111.949 1.00 32.31 229 GLN B N 1
ATOM 1749 C CA . GLN C 1 88 ? 87.079 20.963 111.507 1.00 26.34 229 GLN B CA 1
ATOM 1750 C C . GLN C 1 88 ? 86.232 19.749 111.823 1.00 31.04 229 GLN B C 1
ATOM 1751 O O . GLN C 1 88 ? 86.374 18.718 111.154 1.00 31.98 229 GLN B O 1
ATOM 1757 N N . TRP C 1 89 ? 85.344 19.864 112.825 1.00 23.69 230 TRP B N 1
ATOM 1758 C CA . TRP C 1 89 ? 84.492 18.749 113.176 1.00 26.60 230 TRP B CA 1
ATOM 1759 C C . TRP C 1 89 ? 83.185 18.841 112.402 1.00 28.02 230 TRP B C 1
ATOM 1760 O O . TRP C 1 89 ? 82.724 19.931 112.087 1.00 34.19 230 TRP B O 1
ATOM 1771 N N . ASP C 1 90 ? 82.595 17.684 112.132 1.00 37.24 231 ASP B N 1
ATOM 1772 C CA . ASP C 1 90 ? 81.262 17.605 111.543 1.00 36.83 231 ASP B CA 1
ATOM 1773 C C . ASP C 1 90 ? 80.206 17.892 112.605 1.00 36.50 231 ASP B C 1
ATOM 1774 O O . ASP C 1 90 ? 80.441 17.713 113.809 1.00 29.42 231 ASP B O 1
ATOM 1779 N N . ARG C 1 91 ? 79.024 18.289 112.149 1.00 25.55 232 ARG B N 1
ATOM 1780 C CA . ARG C 1 91 ? 77.914 18.661 113.012 1.00 25.70 232 ARG B CA 1
ATOM 1781 C C . ARG C 1 91 ? 77.547 17.546 113.988 1.00 28.31 232 ARG B C 1
ATOM 1782 O O . ARG C 1 91 ? 77.362 17.789 115.185 1.00 25.96 232 ARG B O 1
ATOM 1790 N N . GLN C 1 92 ? 77.452 16.316 113.493 1.00 23.06 233 GLN B N 1
ATOM 1791 C CA . GLN C 1 92 ? 77.048 15.220 114.358 1.00 25.96 233 GLN B CA 1
ATOM 1792 C C . GLN C 1 92 ? 78.039 15.041 115.532 1.00 22.79 233 GLN B C 1
ATOM 1793 O O . GLN C 1 92 ? 77.622 14.826 116.669 1.00 24.21 233 GLN B O 1
ATOM 1799 N N A SER C 1 93 ? 79.334 15.105 115.236 0.37 24.77 234 SER B N 1
ATOM 1800 N N B SER C 1 93 ? 79.331 15.126 115.246 0.63 25.00 234 SER B N 1
ATOM 1801 C CA A SER C 1 93 ? 80.381 14.997 116.261 0.37 23.86 234 SER B CA 1
ATOM 1802 C CA B SER C 1 93 ? 80.343 14.948 116.278 0.63 23.33 234 SER B CA 1
ATOM 1803 C C A SER C 1 93 ? 80.293 16.107 117.307 0.37 21.25 234 SER B C 1
ATOM 1804 C C B SER C 1 93 ? 80.298 16.096 117.304 0.63 20.02 234 SER B C 1
ATOM 1805 O O A SER C 1 93 ? 80.404 15.853 118.504 0.37 23.75 234 SER B O 1
ATOM 1806 O O B SER C 1 93 ? 80.415 15.838 118.494 0.63 24.35 234 SER B O 1
ATOM 1811 N N . LEU C 1 94 ? 80.094 17.329 116.847 1.00 21.81 235 LEU B N 1
ATOM 1812 C CA . LEU C 1 94 ? 79.904 18.483 117.766 1.00 26.07 235 LEU B CA 1
ATOM 1813 C C . LEU C 1 94 ? 78.684 18.322 118.653 1.00 26.09 235 LEU B C 1
ATOM 1814 O O . LEU C 1 94 ? 78.757 18.572 119.838 1.00 19.00 235 LEU B O 1
ATOM 1819 N N . ILE C 1 95 ? 77.569 17.883 118.080 1.00 25.72 236 ILE B N 1
ATOM 1820 C CA . ILE C 1 95 ? 76.352 17.661 118.836 1.00 26.22 236 ILE B CA 1
ATOM 1821 C C . ILE C 1 95 ? 76.571 16.597 119.881 1.00 24.71 236 ILE B C 1
ATOM 1822 O O . ILE C 1 95 ? 76.156 16.788 121.010 1.00 22.32 236 ILE B O 1
ATOM 1827 N N . MET C 1 96 ? 77.182 15.469 119.514 1.00 22.19 237 MET B N 1
ATOM 1828 C CA . MET C 1 96 ? 77.349 14.371 120.459 1.00 25.47 237 MET B CA 1
ATOM 1829 C C . MET C 1 96 ? 78.268 14.798 121.593 1.00 22.31 237 MET B C 1
ATOM 1830 O O . MET C 1 96 ? 78.018 14.466 122.743 1.00 23.99 237 MET B O 1
ATOM 1835 N N . PHE C 1 97 ? 79.304 15.548 121.267 1.00 21.52 238 PHE B N 1
ATOM 1836 C CA . PHE C 1 97 ? 80.277 15.994 122.266 1.00 19.67 238 PHE B CA 1
ATOM 1837 C C . PHE C 1 97 ? 79.636 17.028 123.215 1.00 17.80 238 PHE B C 1
ATOM 1838 O O . PHE C 1 97 ? 79.775 16.941 124.424 1.00 17.91 238 PHE B O 1
ATOM 1846 N N . ILE C 1 98 ? 78.931 17.993 122.653 1.00 18.38 239 ILE B N 1
ATOM 1847 C CA . ILE C 1 98 ? 78.242 19.035 123.447 1.00 18.25 239 ILE B CA 1
ATOM 1848 C C . ILE C 1 98 ? 77.176 18.442 124.365 1.00 19.72 239 ILE B C 1
ATOM 1849 O O . ILE C 1 98 ? 77.115 18.796 125.527 1.00 18.47 239 ILE B O 1
ATOM 1854 N N . THR C 1 99 ? 76.336 17.541 123.868 1.00 20.12 240 THR B N 1
ATOM 1855 C CA . THR C 1 99 ? 75.291 16.938 124.702 1.00 22.33 240 THR B CA 1
ATOM 1856 C C . THR C 1 99 ? 75.915 16.137 125.807 1.00 20.78 240 THR B C 1
ATOM 1857 O O . THR C 1 99 ? 75.487 16.248 126.955 1.00 22.32 240 THR B O 1
ATOM 1861 N N . ALA C 1 100 ? 76.966 15.362 125.485 1.00 19.38 241 ALA B N 1
ATOM 1862 C CA . ALA C 1 100 ? 77.668 14.559 126.479 1.00 18.89 241 ALA B CA 1
ATOM 1863 C C . ALA C 1 100 ? 78.192 15.469 127.572 1.00 17.61 241 ALA B C 1
ATOM 1864 O O . ALA C 1 100 ? 77.907 15.254 128.742 1.00 17.89 241 ALA B O 1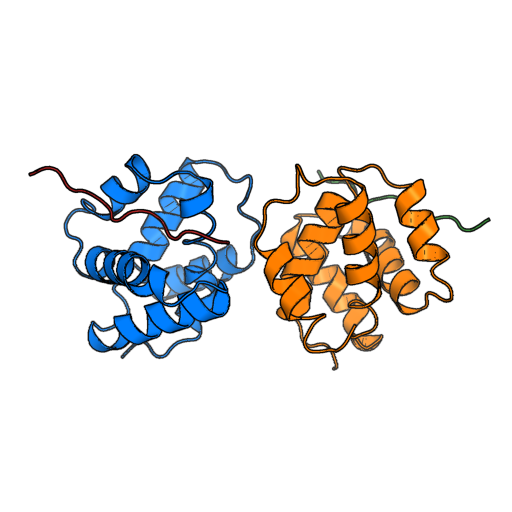
ATOM 1866 N N . PHE C 1 101 ? 78.923 16.504 127.177 1.00 15.33 242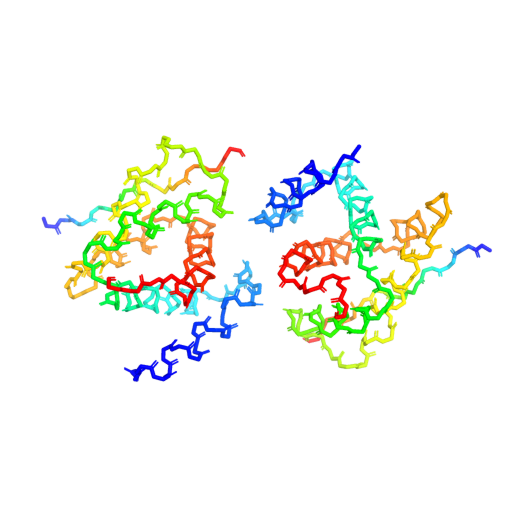 PHE B N 1
ATOM 1867 C CA . PHE C 1 101 ? 79.553 17.402 128.146 1.00 15.11 242 PHE B CA 1
ATOM 1868 C C . PHE C 1 101 ? 78.539 18.122 129.022 1.00 14.26 242 PHE B C 1
ATOM 1869 O O . PHE C 1 101 ? 78.705 18.162 130.217 1.00 14.34 242 PHE B O 1
ATOM 1877 N N . LEU C 1 102 ? 77.483 18.669 128.428 1.00 16.28 243 LEU B N 1
ATOM 1878 C CA . LEU C 1 102 ? 76.485 19.387 129.210 1.00 18.59 243 LEU B CA 1
ATOM 1879 C C . LEU C 1 102 ? 75.811 18.482 130.245 1.00 20.22 243 LEU B C 1
ATOM 1880 O O . LEU C 1 102 ? 75.476 18.924 131.343 1.00 24.14 243 LEU B O 1
ATOM 1885 N N . ASN C 1 103 ? 75.655 17.209 129.913 1.00 22.69 244 ASN B N 1
ATOM 1886 C CA . ASN C 1 103 ? 75.048 16.256 130.835 1.00 24.35 244 ASN B CA 1
ATOM 1887 C C . ASN C 1 103 ? 75.963 15.709 131.913 1.00 26.47 244 ASN B C 1
ATOM 1888 O O . ASN C 1 103 ? 75.487 15.201 132.931 1.00 33.42 244 ASN B O 1
ATOM 1893 N N . ILE C 1 104 ? 77.269 15.803 131.717 1.00 22.75 245 ILE B N 1
ATOM 1894 C CA . ILE C 1 104 ? 78.196 15.363 132.762 1.00 23.29 245 ILE B CA 1
ATOM 1895 C C . ILE C 1 104 ? 78.751 16.521 133.578 1.00 20.20 245 ILE B C 1
ATOM 1896 O O . ILE C 1 104 ? 79.052 16.337 134.726 1.00 21.98 245 ILE B O 1
ATOM 1901 N N . ALA C 1 105 ? 78.786 17.713 132.996 1.00 19.07 246 ALA B N 1
ATOM 1902 C CA . ALA C 1 105 ? 79.465 18.873 133.588 1.00 22.15 246 ALA B CA 1
ATOM 1903 C C . ALA C 1 105 ? 78.912 19.273 134.952 1.00 25.21 246 ALA B C 1
ATOM 1904 O O . ALA C 1 105 ? 79.673 19.606 135.851 1.00 28.95 246 ALA B O 1
ATOM 1906 N N . LEU C 1 106 ? 77.600 19.257 135.093 1.00 26.79 247 LEU B N 1
ATOM 1907 C CA . LEU C 1 106 ? 76.990 19.678 136.350 1.00 34.60 247 LEU B CA 1
ATOM 1908 C C . LEU C 1 106 ? 76.955 18.594 137.418 1.00 38.90 247 LEU B C 1
ATOM 1909 O O . LEU C 1 106 ? 76.757 18.908 138.587 1.00 48.76 247 LEU B O 1
ATOM 1914 N N . GLN C 1 107 ? 77.165 17.336 137.018 1.00 35.55 248 GLN B N 1
ATOM 1915 C CA . GLN C 1 107 ? 77.193 16.193 137.946 1.00 42.59 248 GLN B CA 1
ATOM 1916 C C . GLN C 1 107 ? 78.565 15.889 138.562 1.00 32.98 248 GLN B C 1
ATOM 1917 O O . GLN C 1 107 ? 78.626 15.209 139.573 1.00 32.63 248 GLN B O 1
ATOM 1923 N N . LEU C 1 108 ? 79.644 16.401 137.978 1.00 29.35 249 LEU B N 1
ATOM 1924 C CA . LEU C 1 108 ? 81.017 16.034 138.376 1.00 26.79 249 LEU B CA 1
ATOM 1925 C C . LEU C 1 108 ? 81.634 17.048 139.328 1.00 24.67 249 LEU B C 1
ATOM 1926 O O . LEU C 1 108 ? 81.424 18.239 139.147 1.00 27.82 249 LEU B O 1
ATOM 1931 N N . PRO C 1 109 ? 82.451 16.594 140.301 1.00 26.53 250 PRO B N 1
ATOM 1932 C CA . PRO C 1 109 ? 83.201 17.575 141.100 1.00 27.62 250 PRO B CA 1
ATOM 1933 C C . PRO C 1 109 ? 84.126 18.442 140.225 1.00 26.78 250 PRO B C 1
ATOM 1934 O O . PRO C 1 109 ? 84.801 17.907 139.357 1.00 22.73 250 PRO B O 1
ATOM 1938 N N . CYS C 1 110 ? 84.127 19.759 140.430 1.00 24.26 251 CYS B N 1
ATOM 1939 C CA . CYS C 1 110 ? 84.923 20.641 139.568 1.00 23.27 251 CYS B CA 1
ATOM 1940 C C . CYS C 1 110 ? 86.321 20.940 140.090 1.00 25.91 251 CYS B C 1
ATOM 1941 O O . CYS C 1 110 ? 87.147 21.491 139.353 1.00 22.18 251 CYS B O 1
ATOM 1944 N N . GLU C 1 111 ? 86.568 20.552 141.341 1.00 25.32 252 GLU B N 1
ATOM 1945 C CA . GLU C 1 111 ? 87.891 20.598 141.947 1.00 30.74 252 GLU B CA 1
ATOM 1946 C C . GLU C 1 111 ? 88.116 19.279 142.699 1.00 33.82 252 GLU B C 1
ATOM 1947 O O . GLU C 1 111 ? 87.153 18.591 143.081 1.00 39.15 252 GLU B O 1
ATOM 1953 N N . SER C 1 112 ? 89.386 18.949 142.918 1.00 42.36 253 SER B N 1
ATOM 1954 C CA . SER C 1 112 ? 89.785 17.701 143.607 1.00 53.82 253 SER B CA 1
ATOM 1955 C C . SER C 1 112 ? 89.187 17.577 145.007 1.00 49.74 253 SER B C 1
ATOM 1956 O O . SER C 1 112 ? 89.150 18.552 145.748 1.00 47.54 253 SER B O 1
ATOM 1959 N N . PRO D 2 2 ? 98.957 26.619 111.326 1.00 75.35 602 PRO C N 1
ATOM 1960 C CA . PRO D 2 2 ? 97.584 26.823 111.783 1.00 71.04 602 PRO C CA 1
ATOM 1961 C C . PRO D 2 2 ? 97.299 26.143 113.129 1.00 67.94 602 PRO C C 1
ATOM 1962 O O . PRO D 2 2 ? 98.206 25.560 113.729 1.00 60.22 602 PRO C O 1
ATOM 1966 N N . THR D 2 3 ? 96.056 26.255 113.599 1.00 68.47 603 THR C N 1
ATOM 1967 C CA . THR D 2 3 ? 95.572 25.494 114.751 1.00 48.60 603 THR C CA 1
ATOM 1968 C C . THR D 2 3 ? 94.843 24.271 114.225 1.00 50.21 603 THR C C 1
ATOM 1969 O O . THR D 2 3 ? 93.903 24.392 113.435 1.00 56.71 603 THR C O 1
ATOM 1973 N N . VAL D 2 4 ? 95.254 23.102 114.701 1.00 45.40 604 VAL C N 1
ATOM 1974 C CA . VAL D 2 4 ? 94.769 21.834 114.201 1.00 38.23 604 VAL C CA 1
ATOM 1975 C C . VAL D 2 4 ? 94.073 21.060 115.350 1.00 44.05 604 VAL C C 1
ATOM 1976 O O . VAL D 2 4 ? 94.700 20.732 116.367 1.00 30.65 604 VAL C O 1
ATOM 1980 N N . ALA D 2 5 ? 92.779 20.778 115.182 1.00 34.12 605 ALA C N 1
ATOM 1981 C CA . ALA D 2 5 ? 91.996 20.088 116.205 1.00 34.68 605 ALA C CA 1
ATOM 1982 C C . ALA D 2 5 ? 92.256 18.591 116.134 1.00 31.90 605 ALA C C 1
ATOM 1983 O O . ALA D 2 5 ? 92.536 18.063 115.053 1.00 34.52 605 ALA C O 1
ATOM 1985 N N . PRO D 2 6 ? 92.155 17.890 117.274 1.00 27.70 606 PRO C N 1
ATOM 1986 C CA . PRO D 2 6 ? 92.242 16.436 117.194 1.00 26.47 606 PRO C CA 1
ATOM 1987 C C . PRO D 2 6 ? 91.059 15.833 116.403 1.00 31.00 606 PRO C C 1
ATOM 1988 O O . PRO D 2 6 ? 90.068 16.519 116.153 1.00 27.86 606 PRO C O 1
ATOM 1992 N N . PRO D 2 7 ? 91.165 14.550 116.017 1.00 32.62 607 PRO C N 1
ATOM 1993 C CA . PRO D 2 7 ? 89.995 13.924 115.406 1.00 33.76 607 PRO C CA 1
ATOM 1994 C C . PRO D 2 7 ? 88.862 13.772 116.398 1.00 30.10 607 PRO C C 1
ATOM 1995 O O . PRO D 2 7 ? 89.099 13.658 117.605 1.00 23.94 607 PRO C O 1
ATOM 1999 N N . ALA D 2 8 ? 87.646 13.722 115.873 1.00 28.70 608 ALA C N 1
ATOM 2000 C CA . ALA D 2 8 ? 86.478 13.492 116.683 1.00 24.39 608 ALA C CA 1
ATOM 2001 C C . ALA D 2 8 ? 86.495 12.047 117.149 1.00 26.08 608 ALA C C 1
ATOM 2002 O O . ALA D 2 8 ? 87.046 11.160 116.450 1.00 28.46 608 ALA C O 1
ATOM 2004 N N . PRO D 2 9 ? 85.905 11.784 118.321 1.00 22.93 609 PRO C N 1
ATOM 2005 C CA . PRO D 2 9 ? 85.870 10.409 118.788 1.00 24.97 609 PRO C CA 1
ATOM 2006 C C . PRO D 2 9 ? 85.069 9.497 117.863 1.00 25.32 609 PRO C C 1
ATOM 2007 O O . PRO D 2 9 ? 84.027 9.904 117.318 1.00 27.64 609 PRO C O 1
ATOM 2011 N N . VAL D 2 10 ? 85.571 8.283 117.684 1.00 25.76 610 VAL C N 1
ATOM 2012 C CA . VAL D 2 10 ? 84.975 7.284 116.795 1.00 27.28 610 VAL C CA 1
ATOM 2013 C C . VAL D 2 10 ? 84.056 6.375 117.590 1.00 30.32 610 VAL C C 1
ATOM 2014 O O . VAL D 2 10 ? 84.511 5.703 118.524 1.00 32.45 610 VAL C O 1
ATOM 2018 N N . TYR D 2 11 ? 82.767 6.381 117.216 1.00 29.46 611 TYR C N 1
ATOM 2019 C CA . TYR D 2 11 ? 81.736 5.563 117.866 1.00 32.84 611 TYR C CA 1
ATOM 2020 C C . TYR D 2 11 ? 81.623 4.205 117.172 1.00 35.46 611 TYR C C 1
ATOM 2021 O O . TYR D 2 11 ? 81.359 4.156 115.981 1.00 38.32 611 TYR C O 1
ATOM 2030 N N . ARG D 2 12 ? 81.790 3.129 117.935 1.00 42.96 612 ARG C N 1
ATOM 2031 C CA . ARG D 2 12 ? 81.744 1.755 117.427 1.00 48.72 612 AR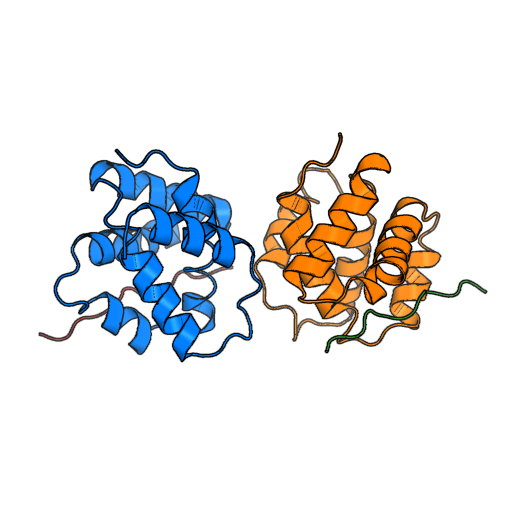G C CA 1
ATOM 2032 C C . ARG D 2 12 ? 80.710 0.958 118.201 1.00 50.40 612 ARG C C 1
ATOM 2033 O O . ARG D 2 12 ? 79.592 0.764 117.723 1.00 67.41 612 ARG C O 1
#

InterPro domains:
  IPR014459 Transcriptional activator VP30, Filoviridae type [PF11507] (142-271)
  IPR014459 Transcriptional activator VP30, Filoviridae type [PIRSF011356] (1-287)

Sequence (246 aa):
ITLLTLIKTAEHWARQDIRTIEDSKLRALLTLCAVMMTTRKFSKSQLSLLCETHLRREGLGQDQAEPVLEVYQRLHSDKGGSSFEAALWQQWDRQSLIMMFITTAFLNIALQLPCETPTVAPPAPVYRITLLTLLIKTAEHWARQDIRRTIEDSKLRALLTLCAVMMTTRKFSKSQLSLLCETHLRREGLGQDQAEPVLEVYQRLHSDKGGSFEAALWQQWDRQSSLIMFITAFLNIALQLPCESPTVAPPAPVYR

Nearest PDB structures (foldseek):
  5vap-assembly1_A  TM=1.009E+00  e=1.572E-15  Ebola virus
  5dvw-assembly2_C  TM=1.001E+00  e=7.866E-15  Ebola virus - Mayinga, Zaire, 1976
  3v7o-assembly1_B  TM=9.969E-01  e=3.313E-13  Reston ebolavirus - Reston (1989)
  3v7o-assembly1_A  TM=9.925E-01  e=3.676E-13  Reston ebolavirus - Reston (1989)
  6ydr-assembly1_A  TM=9.759E-01  e=6.755E-09  Dianlovirus menglaense

Solvent-accessible surface area: 13116 Å² total; per-residue (Å²): 157,81,123,130,75,13,79,136,46,0,87,74,53,14,105,30,48,6,40,102,30,109,80,70,102,1,69,60,8,5,55,15,2,0,23,10,0,91,95,9,38,156,87,26,7,66,67,0,3,60,18,0,3,172,82,4,60,16,35,122,95,14,19,145,21,0,49,56,0,1,85,76,2,40,70,16,173,90,28,54,6,12,48,4,2,71,141,79,19,81,86,100,18,5,7,16,11,2,33,0,0,3,30,8,5,59,144,30,84,62,166,181,121,37,99,11,8,108,23,15,74,68,201,159,83,120,120,66,6,77,128,53,0,68,71,44,12,40,55,44,2,118,127,23,107,80,70,101,1,70,61,6,5,57,16,4,0,23,6,0,92,92,9,36,160,70,14,15,79,62,0,5,89,30,0,17,141,40,27,66,15,38,157,94,14,30,109,13,0,64,41,1,1,97,67,1,38,74,16,174,90,28,57,8,12,34,6,2,66,143,92,19,82,94,96,7,6,6,51,11,1,24,0,0,1,33,6,5,70,108,29,78,68,132,127,176,49,93,11,9,96,24,13,70,80,218

Organism: Zaire ebolavirus (strain Kikwit-95) (NCBI:txid128951)

Secondary structure (DSSP, 8-state):
--HHHHHHHHHHHHTS--TT--HHHHHHHHHHHHHHHTTS-GGGHHHHHHHHHHHHT--GGGHHHHHHHHHHHHT-STTHHHHHHHHHS-HHHHHHHHHHHHHHHTTS---/--HHHHHHHHHHHHTS--TT--HHHHHHHHHHHHHHHTTS-GGGHHHHHHHHHHHHT--GGGHHHHHHHHHHHHT-STTHHHHHHHHHS-HHHHHHHHHHHHHHHTTS-S--/---PPPPPPP-/----PPPPPPP-

B-factor: mean 25.5, std 11.86, range [10.92, 89.11]